Protein AF-A0A9W8BET8-F1 (afdb_monomer)

Secondary structure (DSSP, 8-state):
-HHHHHHHHHHT-----EEE----HHHHHHHHHTTSS-TTS----TTT-S-TT--PEEE-TTTT--HHHHHHHHHHTT--HHHHTPPP--TTGGGGGB-SS--HHHHHHHHHHHHHHHHHHHHTT-TTT-SEEEEEEEEEEEEEEETTEEEEEEEEEEEEEE-SSSSSBEEP---HHHHHHHHHHHHHHSTTEEEEEE----BTTS-SS--

InterPro domains:
  IPR001674 GMP synthase, C-terminal [PF00958] (119-210)
  IPR001674 GMP synthase, C-terminal [cd01997] (5-211)
  IPR014729 Rossmann-like alpha/beta/alpha sandwich fold [G3DSA:3.40.50.620] (2-96)
  IPR025777 GMP synthetase ATP pyrophosphatase domain [PS51553] (1-86)

Foldseek 3Di:
DVVQQVVCVVVVVPDAAADEDQAAQLLVVVVVVCPDPPPDPDQDGPVRPDDPPDRHDYDHPRNHDDLVRQLVVCVVVVNDNCVSLPADADPVGCQLLEPDDDDPLSSVLQVVLFVLLQVLCVVVVNSNVWNDKGKGKDPAWDWADDPNDIDTATEIEIFTWDDDSLQWIFTDPDPPVSVVSSQVCSCVVRPRYNYYHYDGQIPVVDHRTPD

Sequence (211 aa):
SHKIDEISRQSGLGPIEWLLQGTLYPDVIESISFKGPSATIKSHHNVGGLLEDMRLKLIEPLRELFKDEVRALGALLEIPDDLVWRHPFPGPGIAIRVLGEVTPSQVEIARRADHIYIDEIKKAGLYRQISQAYAALLPVRSVGVMGDQRTYEQVIALRAVETKDFMTADWFPMPVETLKRISNRIINEVQGVNRVLYDVSSKPPSTIEFE

Radius of gyration: 20.59 Å; Cα contacts (8 Å, |Δi|>4): 296; chains: 1; bounding box: 53×45×54 Å

Solvent-accessible surface area (backbone atoms only — not comparable to full-atom values): 12418 Å² total; per-residue (Å²): 102,70,69,60,54,52,51,26,60,75,70,71,71,51,84,81,54,70,44,80,43,85,47,32,30,65,60,54,54,54,64,61,61,51,79,46,99,75,73,81,79,78,78,82,45,96,84,68,69,66,62,94,80,57,81,56,44,81,45,51,90,38,39,87,32,50,76,68,54,49,35,52,51,31,54,76,68,67,46,57,64,72,66,58,67,49,55,81,74,61,91,77,44,69,54,49,30,32,33,75,81,81,46,75,69,58,50,50,47,29,50,53,39,26,48,51,47,54,50,50,35,49,74,69,69,43,51,86,72,41,51,37,72,50,37,27,30,47,83,48,68,44,83,33,73,60,88,97,41,82,41,77,25,28,31,36,38,37,41,38,27,34,54,92,75,78,76,44,34,43,42,50,88,70,55,66,72,58,51,52,52,38,46,53,48,39,46,74,72,36,81,67,36,58,45,71,47,74,53,82,60,31,26,71,91,47,64,94,69,81,93

pLDDT: mean 85.91, std 15.96, range [35.38, 98.81]

Nearest PDB structures (foldseek):
  7mo6-assembly1_B-2  TM=8.721E-01  e=1.061E-25  Aspergillus fumigatus Af293
  7mo6-assembly1_A  TM=9.006E-01  e=6.702E-24  Aspergillus fumigatus Af293
  7sbc-assembly1_C  TM=8.725E-01  e=5.582E-24  Acinetobacter baumannii
  1gpm-assembly1_C  TM=8.366E-01  e=6.797E-23  Escherichia coli K-12
  6jp9-assembly2_C  TM=9.649E-01  e=9.752E-19  Methanocaldococcus jannaschii DSM 2661

Organism: NCBI:txid2663907

Structure (mmCIF, N/CA/C/O backbone):
data_AF-A0A9W8BET8-F1
#
_entry.id   AF-A0A9W8BET8-F1
#
loop_
_atom_site.group_PDB
_atom_site.id
_atom_site.type_symbol
_atom_site.label_atom_id
_atom_site.label_alt_id
_atom_site.label_comp_id
_atom_site.label_asym_id
_atom_site.label_entity_id
_atom_site.label_seq_id
_atom_site.pdbx_PDB_ins_code
_atom_site.Cartn_x
_atom_site.Cartn_y
_atom_site.Cartn_z
_atom_site.occupancy
_atom_site.B_iso_or_equiv
_atom_site.auth_seq_id
_atom_site.auth_comp_id
_atom_site.auth_asym_id
_atom_site.auth_atom_id
_atom_site.pdbx_PDB_model_num
ATOM 1 N N . SER A 1 1 ? 31.994 -3.742 -6.449 1.00 55.34 1 SER A N 1
ATOM 2 C CA . SER A 1 1 ? 32.611 -4.618 -7.473 1.00 55.34 1 SER A CA 1
ATOM 3 C C . SER A 1 1 ? 33.061 -5.981 -6.931 1.00 55.34 1 SER A C 1
ATOM 5 O O . SER A 1 1 ? 32.552 -6.990 -7.396 1.00 55.34 1 SER A O 1
ATOM 7 N N . HIS A 1 2 ? 33.923 -6.045 -5.903 1.00 60.31 2 HIS A N 1
ATOM 8 C CA . HIS A 1 2 ? 34.558 -7.298 -5.439 1.00 60.31 2 HIS A CA 1
ATOM 9 C C . HIS A 1 2 ? 33.617 -8.473 -5.117 1.00 60.31 2 HIS A C 1
ATOM 11 O O . HIS A 1 2 ? 33.938 -9.612 -5.434 1.00 60.31 2 HIS A O 1
ATOM 17 N N . LYS A 1 3 ? 32.444 -8.205 -4.532 1.00 66.50 3 LYS A N 1
ATOM 18 C CA . LYS A 1 3 ? 31.498 -9.254 -4.120 1.00 66.50 3 LYS A CA 1
ATOM 19 C C . LYS A 1 3 ? 30.815 -9.956 -5.305 1.00 66.50 3 LYS A C 1
ATOM 21 O O . LYS A 1 3 ? 30.524 -11.140 -5.225 1.00 66.50 3 LYS A O 1
ATOM 26 N N . ILE A 1 4 ? 30.577 -9.231 -6.402 1.00 69.88 4 ILE A N 1
ATOM 27 C CA . ILE A 1 4 ? 29.964 -9.776 -7.628 1.00 69.88 4 ILE A CA 1
ATOM 28 C C . ILE A 1 4 ? 30.973 -10.678 -8.346 1.00 69.88 4 ILE A C 1
ATOM 30 O O . ILE A 1 4 ? 30.636 -11.792 -8.738 1.00 69.88 4 ILE A O 1
ATOM 34 N N . ASP A 1 5 ? 32.226 -10.227 -8.434 1.00 68.44 5 ASP A N 1
ATOM 35 C CA . ASP A 1 5 ? 33.326 -11.001 -9.019 1.00 68.44 5 ASP A CA 1
ATOM 36 C C . ASP A 1 5 ? 33.605 -12.289 -8.230 1.00 68.44 5 ASP A C 1
ATOM 38 O O . ASP A 1 5 ? 33.890 -13.337 -8.811 1.00 68.44 5 ASP A O 1
ATOM 42 N N . GLU A 1 6 ? 33.505 -12.225 -6.901 1.00 70.50 6 GLU A N 1
ATOM 43 C CA . GLU A 1 6 ? 33.676 -13.374 -6.013 1.00 70.50 6 GLU A CA 1
ATOM 44 C C . GLU A 1 6 ? 32.547 -14.402 -6.170 1.00 70.50 6 GLU A C 1
ATOM 46 O O . GLU A 1 6 ? 32.830 -15.586 -6.359 1.00 70.50 6 GLU A O 1
ATOM 51 N N . ILE A 1 7 ? 31.285 -13.950 -6.191 1.00 70.94 7 ILE A N 1
ATOM 52 C CA . ILE A 1 7 ? 30.121 -14.814 -6.444 1.00 70.94 7 ILE A CA 1
ATOM 53 C C . ILE A 1 7 ? 30.249 -15.481 -7.813 1.00 70.94 7 ILE A C 1
ATOM 55 O O . ILE A 1 7 ? 30.131 -16.700 -7.909 1.00 70.94 7 ILE A O 1
ATOM 59 N N . SER A 1 8 ? 30.564 -14.717 -8.862 1.00 70.56 8 SER A N 1
ATOM 60 C CA . SER A 1 8 ? 30.618 -15.268 -10.216 1.00 70.56 8 SER A CA 1
ATOM 61 C C . SER A 1 8 ? 31.686 -16.351 -10.381 1.00 70.56 8 SER A C 1
ATOM 63 O O . SER A 1 8 ? 31.441 -17.381 -11.019 1.00 70.56 8 SER A O 1
ATOM 65 N N . ARG A 1 9 ? 32.850 -16.163 -9.739 1.00 69.19 9 ARG A N 1
ATOM 66 C CA . ARG A 1 9 ? 33.920 -17.171 -9.680 1.00 69.19 9 ARG A CA 1
ATOM 67 C C . ARG A 1 9 ? 33.482 -18.440 -8.953 1.00 69.19 9 ARG A C 1
ATOM 69 O O . ARG A 1 9 ? 33.834 -19.523 -9.408 1.00 69.19 9 ARG A O 1
ATOM 76 N N . GLN A 1 10 ? 32.717 -18.323 -7.866 1.00 74.31 10 GLN A N 1
ATOM 77 C CA . GLN A 1 10 ? 32.203 -19.480 -7.123 1.00 74.31 10 GLN A CA 1
ATOM 78 C C . GLN A 1 10 ? 31.153 -20.271 -7.919 1.00 74.31 10 GLN A C 1
ATOM 80 O O . GLN A 1 10 ? 31.117 -21.494 -7.826 1.00 74.31 10 GLN A O 1
ATOM 85 N N . SER A 1 11 ? 30.335 -19.599 -8.734 1.00 74.75 11 SER A N 1
ATOM 86 C CA . SER A 1 11 ? 29.312 -20.240 -9.576 1.00 74.75 11 SER A CA 1
ATOM 87 C C . SER A 1 11 ? 29.814 -20.760 -10.934 1.00 74.75 11 SER A C 1
ATOM 89 O O . SER A 1 11 ? 29.040 -21.372 -11.662 1.00 74.75 11 SER A O 1
ATOM 91 N N . GLY A 1 12 ? 31.085 -20.540 -11.298 1.00 73.31 12 GLY A N 1
ATOM 92 C CA . GLY A 1 12 ? 31.664 -21.037 -12.558 1.00 73.31 12 GLY A CA 1
ATOM 93 C C . GLY A 1 12 ? 31.154 -20.343 -13.830 1.00 73.31 12 GLY A C 1
ATOM 94 O O . GLY A 1 12 ? 31.399 -20.830 -14.930 1.00 73.31 12 GLY A O 1
ATOM 95 N N . LEU A 1 13 ? 30.467 -19.203 -13.696 1.00 72.69 13 LEU A N 1
ATOM 96 C CA . LEU A 1 13 ? 29.790 -18.491 -14.792 1.00 72.69 13 LEU A CA 1
ATOM 97 C C . LEU A 1 13 ? 30.699 -17.504 -15.554 1.00 72.69 13 LEU A C 1
ATOM 99 O O . LEU A 1 13 ? 30.241 -16.826 -16.468 1.00 72.69 13 LEU A O 1
ATOM 103 N N . GLY A 1 14 ? 31.989 -17.427 -15.208 1.00 75.69 14 GLY A N 1
ATOM 104 C CA . GLY A 1 14 ? 32.926 -16.454 -15.787 1.00 75.69 14 GLY A CA 1
ATOM 105 C C . GLY A 1 14 ? 32.743 -15.037 -15.218 1.00 75.69 14 GLY A C 1
ATOM 106 O O . GLY A 1 14 ? 32.030 -14.863 -14.236 1.00 75.69 14 GLY A O 1
ATOM 107 N N . PRO A 1 15 ? 33.429 -14.008 -15.739 1.00 77.06 15 PRO A N 1
ATOM 108 C CA . PRO A 1 15 ? 33.254 -12.630 -15.275 1.00 77.06 15 PRO A CA 1
ATOM 109 C C . PRO A 1 15 ? 31.882 -12.062 -15.682 1.00 77.06 15 PRO A C 1
ATOM 111 O O . PRO A 1 15 ? 31.448 -12.233 -16.818 1.00 77.06 15 PRO A O 1
ATOM 114 N N . ILE A 1 16 ? 31.209 -11.358 -14.765 1.00 82.69 16 ILE A N 1
ATOM 115 C CA . ILE A 1 16 ? 29.961 -10.637 -15.065 1.00 82.69 16 ILE A CA 1
ATOM 116 C C . ILE A 1 16 ? 30.334 -9.263 -15.618 1.00 82.69 16 ILE A C 1
ATOM 118 O O . ILE A 1 16 ? 30.979 -8.476 -14.932 1.00 82.69 16 ILE A O 1
ATOM 122 N N . GLU A 1 17 ? 29.924 -8.972 -16.851 1.00 86.19 17 GLU A N 1
ATOM 123 C CA . GLU A 1 17 ? 30.246 -7.705 -17.527 1.00 86.19 17 GLU A CA 1
ATOM 124 C C . GLU A 1 17 ? 29.073 -6.725 -17.597 1.00 86.19 17 GLU A C 1
ATOM 126 O O . GLU A 1 17 ? 29.291 -5.529 -17.791 1.00 86.19 17 GLU A O 1
ATOM 131 N N . TRP A 1 18 ? 27.840 -7.215 -17.455 1.00 87.00 18 TRP A N 1
ATOM 132 C CA . TRP A 1 18 ? 26.631 -6.448 -17.741 1.00 87.00 18 TRP A CA 1
ATOM 133 C C . TRP A 1 18 ? 25.685 -6.391 -16.544 1.00 87.00 18 TRP A C 1
ATOM 135 O O . TRP A 1 18 ? 25.491 -7.383 -15.842 1.00 87.00 18 TRP A O 1
ATOM 145 N N . LEU A 1 19 ? 25.063 -5.231 -16.353 1.00 88.00 19 LEU A N 1
ATOM 146 C CA . LEU A 1 19 ? 23.981 -4.994 -15.408 1.00 88.00 19 LEU A CA 1
ATOM 147 C C . LEU A 1 19 ? 22.727 -4.587 -16.189 1.00 88.00 19 LEU A C 1
ATOM 149 O O . LEU A 1 19 ? 22.707 -3.549 -16.848 1.00 88.00 19 LEU A O 1
ATOM 153 N N . LEU A 1 20 ? 21.686 -5.414 -16.110 1.00 89.69 20 LEU A N 1
ATOM 154 C CA . LEU A 1 20 ? 20.383 -5.136 -16.708 1.00 89.69 20 LEU A CA 1
ATOM 155 C C . LEU A 1 20 ? 19.528 -4.314 -15.736 1.00 89.69 20 LEU A C 1
ATOM 157 O O . LEU A 1 20 ? 19.357 -4.717 -14.584 1.00 89.69 20 LEU A O 1
ATOM 161 N N . GLN A 1 21 ? 18.949 -3.209 -16.202 1.00 87.44 21 GLN A N 1
ATOM 162 C CA . GLN A 1 21 ? 17.991 -2.410 -15.435 1.00 87.44 21 GLN A CA 1
ATOM 163 C C . GLN A 1 21 ? 16.692 -2.204 -16.218 1.00 87.44 21 GLN A C 1
ATOM 165 O O . GLN A 1 21 ? 16.689 -2.027 -17.434 1.00 87.44 21 GLN A O 1
ATOM 170 N N . GLY A 1 22 ? 15.570 -2.212 -15.501 1.00 88.81 22 GLY A N 1
ATOM 171 C CA . GLY A 1 22 ? 14.241 -1.943 -16.055 1.00 88.81 22 GLY A CA 1
ATOM 172 C C . GLY A 1 22 ? 13.878 -0.457 -16.086 1.00 88.81 22 GLY A C 1
ATOM 173 O O . GLY A 1 22 ? 12.713 -0.139 -15.867 1.00 88.81 22 GLY A O 1
ATOM 174 N N . THR A 1 23 ? 14.858 0.434 -16.266 1.00 86.38 23 THR A N 1
ATOM 175 C CA . THR A 1 23 ? 14.659 1.891 -16.322 1.00 86.38 23 THR A CA 1
ATOM 176 C C . THR A 1 23 ? 13.660 2.247 -17.418 1.00 86.38 23 THR A C 1
ATOM 178 O O . THR A 1 23 ? 13.795 1.753 -18.538 1.00 86.38 23 THR A O 1
ATOM 181 N N . LEU A 1 24 ? 12.675 3.090 -17.101 1.00 86.50 24 LEU A N 1
ATOM 182 C CA . LEU A 1 24 ? 11.650 3.545 -18.040 1.00 86.50 24 LEU A CA 1
ATOM 183 C C . LEU A 1 24 ? 11.903 4.983 -18.497 1.00 86.50 24 LEU A C 1
ATOM 185 O O . LEU A 1 24 ? 12.658 5.730 -17.872 1.00 86.50 24 LEU A O 1
ATOM 189 N N . TYR A 1 25 ? 11.215 5.407 -19.555 1.00 84.38 25 TYR A N 1
ATOM 190 C CA . TYR A 1 25 ? 11.359 6.761 -20.092 1.00 84.38 25 TYR A CA 1
ATOM 191 C C . TYR A 1 25 ? 11.037 7.883 -19.077 1.00 84.38 25 TYR A C 1
ATOM 193 O O . TYR A 1 25 ? 11.812 8.842 -19.000 1.00 84.38 25 TYR A O 1
ATOM 201 N N . PRO A 1 26 ? 9.993 7.775 -18.219 1.00 78.56 26 PRO A N 1
ATOM 202 C CA . PRO A 1 26 ? 9.763 8.750 -17.149 1.00 78.56 26 PRO A CA 1
ATOM 203 C C . PRO A 1 26 ? 10.936 8.884 -16.164 1.00 78.56 26 PRO A C 1
ATOM 205 O O . PRO A 1 26 ? 11.285 10.005 -15.799 1.00 78.56 26 PRO A O 1
ATOM 208 N N . ASP A 1 27 ? 11.600 7.776 -15.805 1.00 77.31 27 ASP A N 1
ATOM 209 C CA . ASP A 1 27 ? 12.753 7.789 -14.888 1.00 77.31 27 ASP A CA 1
ATOM 210 C C . ASP A 1 27 ? 13.922 8.604 -15.473 1.00 77.31 27 ASP A C 1
ATOM 212 O O . ASP A 1 27 ? 14.634 9.323 -14.764 1.00 77.31 27 ASP A O 1
ATOM 216 N N . VAL A 1 28 ? 14.112 8.524 -16.794 1.00 77.69 28 VAL A N 1
ATOM 217 C CA . VAL A 1 28 ? 15.144 9.281 -17.512 1.00 77.69 28 VAL A CA 1
ATOM 218 C C . VAL A 1 28 ? 14.837 10.777 -17.474 1.00 77.69 28 VAL A C 1
ATOM 220 O O . VAL A 1 28 ? 15.730 11.570 -17.169 1.00 77.69 28 VAL A O 1
ATOM 223 N N . ILE A 1 29 ? 13.590 11.178 -17.733 1.00 72.31 29 ILE A N 1
ATOM 224 C CA . ILE A 1 29 ? 13.187 12.593 -17.711 1.00 72.31 29 ILE A CA 1
ATOM 225 C C . ILE A 1 29 ? 13.345 13.185 -16.306 1.00 72.31 29 ILE A C 1
ATOM 227 O O . ILE A 1 29 ? 13.915 14.273 -16.165 1.00 72.31 29 ILE A O 1
ATOM 231 N N . GLU A 1 30 ? 12.903 12.464 -15.271 1.00 65.75 30 GLU A N 1
ATOM 232 C CA . GLU A 1 30 ? 13.042 12.892 -13.874 1.00 65.75 30 GLU A CA 1
ATOM 233 C C . GLU A 1 30 ? 14.515 13.142 -13.521 1.00 65.75 30 GLU A C 1
ATOM 235 O O . GLU A 1 30 ? 14.851 14.215 -13.009 1.00 65.75 30 GLU A O 1
ATOM 240 N N . SER A 1 31 ? 15.414 12.229 -13.910 1.00 64.12 31 SER A N 1
ATOM 241 C CA . SER A 1 31 ? 16.856 12.353 -13.649 1.00 64.12 31 SER A CA 1
ATOM 242 C C . SER A 1 31 ? 17.530 13.549 -14.344 1.00 64.12 31 SER A C 1
ATOM 244 O O . SER A 1 31 ? 18.479 14.125 -13.807 1.00 64.12 31 SER A O 1
ATOM 246 N N . ILE A 1 32 ? 17.040 13.965 -15.519 1.00 59.28 32 ILE A N 1
ATOM 247 C CA . ILE A 1 32 ? 17.570 15.118 -16.267 1.00 59.28 32 ILE A CA 1
ATOM 248 C C . ILE A 1 32 ? 17.041 16.433 -15.676 1.00 59.28 32 ILE A C 1
ATOM 250 O O . ILE A 1 32 ? 17.800 17.397 -15.536 1.00 59.28 32 ILE A O 1
ATOM 254 N N . SER A 1 33 ? 15.759 16.464 -15.292 1.00 48.66 33 SER A N 1
ATOM 255 C CA . SER A 1 33 ? 15.097 17.633 -14.691 1.00 48.66 33 SER A CA 1
ATOM 256 C C . SER A 1 33 ? 15.672 18.014 -13.318 1.00 48.66 33 SER A C 1
ATOM 258 O O . SER A 1 33 ? 15.693 19.190 -12.952 1.00 48.66 33 SER A O 1
ATOM 260 N N . PHE A 1 34 ? 16.248 17.041 -12.601 1.00 45.00 34 PHE A N 1
ATOM 261 C CA . PHE A 1 34 ? 16.890 17.214 -11.294 1.00 45.00 34 PHE A CA 1
ATOM 262 C C . PHE A 1 34 ? 18.146 18.109 -11.314 1.00 45.00 34 PHE A C 1
ATOM 264 O O . PHE A 1 34 ? 18.634 18.517 -10.264 1.00 45.00 34 PHE A O 1
ATOM 271 N N . LYS A 1 35 ? 18.669 18.475 -12.493 1.00 43.66 35 LYS A N 1
ATOM 272 C CA . LYS A 1 35 ? 19.778 19.442 -12.625 1.00 43.66 35 LYS A CA 1
ATOM 273 C C . LYS A 1 35 ? 19.357 20.916 -12.436 1.00 43.66 35 LYS A C 1
ATOM 275 O O . LYS A 1 35 ? 20.181 21.804 -12.644 1.00 43.66 35 LYS A O 1
ATOM 280 N N . GLY A 1 36 ? 18.106 21.195 -12.052 1.00 41.59 36 GLY A N 1
ATOM 281 C CA . GLY A 1 36 ? 17.627 22.515 -11.609 1.00 41.59 36 GLY A CA 1
ATOM 282 C C . GLY A 1 36 ? 17.760 22.746 -10.086 1.00 41.59 36 GLY A C 1
ATOM 283 O O . GLY A 1 36 ? 18.043 21.808 -9.347 1.00 41.59 36 GLY A O 1
ATOM 284 N N . PRO A 1 37 ? 17.533 23.974 -9.569 1.00 35.38 37 PRO A N 1
ATOM 285 C CA . PRO A 1 37 ? 17.891 24.400 -8.200 1.00 35.38 37 PRO A CA 1
ATOM 286 C C . PRO A 1 37 ? 17.118 23.734 -7.036 1.00 35.38 37 PRO A C 1
ATOM 288 O O . PRO A 1 37 ? 1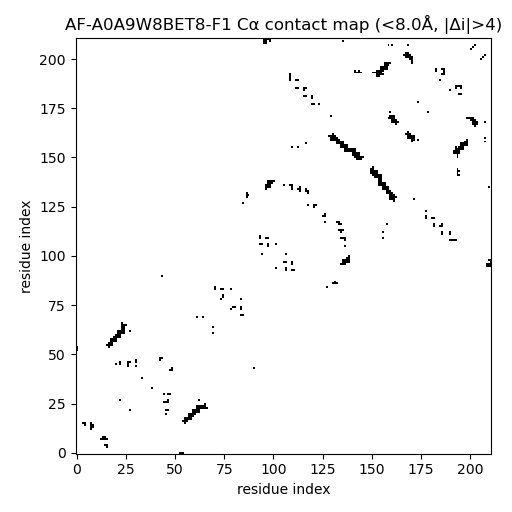7.247 24.169 -5.897 1.00 35.38 37 PRO A O 1
ATOM 291 N N . SER A 1 38 ? 16.342 22.674 -7.280 1.00 40.78 38 SER A N 1
ATOM 292 C CA . SER A 1 38 ? 15.617 21.901 -6.253 1.00 40.78 38 SER A CA 1
ATOM 293 C C . SER A 1 38 ? 16.317 20.570 -5.920 1.00 40.78 38 SER A C 1
ATOM 295 O O . SER A 1 38 ? 15.698 19.568 -5.566 1.00 40.78 38 SER A O 1
ATOM 297 N N . ALA A 1 39 ? 17.644 20.554 -6.048 1.00 38.50 39 ALA A N 1
ATOM 298 C CA . ALA A 1 39 ? 18.493 19.396 -5.811 1.00 38.50 39 ALA A CA 1
ATOM 299 C C . ALA A 1 39 ? 18.649 19.112 -4.308 1.00 38.50 39 ALA A C 1
ATOM 301 O O . ALA A 1 39 ? 19.657 19.471 -3.709 1.00 38.50 39 ALA A O 1
ATOM 302 N N . THR A 1 40 ? 17.648 18.513 -3.659 1.00 39.25 40 THR A N 1
ATOM 303 C CA . THR A 1 40 ? 17.853 17.790 -2.378 1.00 39.25 40 THR A CA 1
ATOM 304 C C . THR A 1 40 ? 16.693 16.897 -1.945 1.00 39.25 40 THR A C 1
ATOM 306 O O . THR A 1 40 ? 16.696 16.410 -0.818 1.00 39.25 40 THR A O 1
ATOM 309 N N . ILE A 1 41 ? 15.705 16.630 -2.801 1.00 41.69 41 ILE A N 1
ATOM 310 C CA . ILE A 1 41 ? 14.574 15.779 -2.419 1.00 41.69 41 ILE A CA 1
ATOM 311 C C . ILE A 1 41 ? 14.528 14.571 -3.364 1.00 41.69 41 ILE A C 1
ATOM 313 O O . ILE A 1 41 ? 14.064 14.678 -4.491 1.00 41.69 41 ILE A O 1
ATOM 317 N N . LYS A 1 42 ? 15.008 13.430 -2.840 1.00 43.28 42 LYS A N 1
ATOM 318 C CA . LYS A 1 42 ? 14.998 12.047 -3.382 1.00 43.28 42 LYS A CA 1
ATOM 319 C C . LYS A 1 42 ? 16.167 11.646 -4.302 1.00 43.28 42 LYS A C 1
ATOM 321 O O . LYS A 1 42 ? 16.084 11.662 -5.520 1.00 43.28 42 LYS A O 1
ATOM 326 N N . SER A 1 43 ? 17.238 11.142 -3.684 1.00 39.38 43 SER A N 1
ATOM 327 C CA . SER A 1 43 ? 18.408 10.503 -4.318 1.00 39.38 43 SER A CA 1
ATOM 328 C C . SER A 1 43 ? 18.219 9.020 -4.701 1.00 39.38 43 SER A C 1
ATOM 330 O O . SER A 1 43 ? 19.191 8.342 -5.017 1.00 39.38 43 SER A O 1
ATOM 332 N N . HIS A 1 44 ? 16.994 8.485 -4.676 1.00 41.00 44 HIS A N 1
ATOM 333 C CA . HIS A 1 44 ? 16.732 7.045 -4.830 1.00 41.00 44 HIS A CA 1
ATOM 334 C C . HIS A 1 44 ? 16.030 6.694 -6.149 1.00 41.00 44 HIS A C 1
ATOM 336 O O . HIS A 1 44 ? 15.025 5.988 -6.147 1.00 41.00 44 HIS A O 1
ATOM 342 N N . HIS A 1 45 ? 16.559 7.161 -7.281 1.00 45.06 45 HIS A N 1
ATOM 343 C CA . HIS A 1 45 ? 16.157 6.627 -8.585 1.00 45.06 45 HIS A CA 1
ATOM 344 C C . HIS A 1 45 ? 17.171 5.599 -9.080 1.00 45.06 45 HIS A C 1
ATOM 346 O O . HIS A 1 45 ? 18.373 5.724 -8.841 1.00 45.06 45 HIS A O 1
ATOM 352 N N . ASN A 1 46 ? 16.669 4.595 -9.802 1.00 46.31 46 ASN A N 1
ATOM 353 C CA . ASN A 1 46 ? 17.415 3.449 -10.333 1.00 46.31 46 ASN A CA 1
ATOM 354 C C . ASN A 1 46 ? 18.663 3.830 -11.159 1.00 46.31 46 ASN A C 1
ATOM 356 O O . ASN A 1 46 ? 19.558 3.006 -11.312 1.00 46.31 46 ASN A O 1
ATOM 360 N N . VAL A 1 47 ? 18.752 5.075 -11.638 1.00 44.66 47 VAL A N 1
ATOM 361 C CA . VAL A 1 47 ? 19.875 5.600 -12.433 1.00 44.66 47 VAL A CA 1
ATOM 362 C C . VAL A 1 47 ? 20.938 6.316 -11.570 1.00 44.66 47 VAL A C 1
ATOM 364 O O . VAL A 1 47 ? 22.090 6.421 -11.975 1.00 44.66 47 VAL A O 1
ATOM 367 N N . GLY A 1 48 ? 20.594 6.785 -10.362 1.00 46.94 48 GLY A N 1
ATOM 368 C CA . GLY A 1 48 ? 21.471 7.606 -9.506 1.00 46.94 48 GLY A CA 1
ATOM 369 C C . GLY A 1 48 ? 22.188 6.866 -8.369 1.00 46.94 48 GLY A C 1
ATOM 370 O O . GLY A 1 48 ? 23.017 7.462 -7.691 1.00 46.94 48 GLY A O 1
ATOM 371 N N . GLY A 1 49 ? 21.872 5.586 -8.141 1.00 53.91 49 GLY A N 1
ATOM 372 C CA . GLY A 1 49 ? 22.420 4.785 -7.033 1.00 53.91 49 GLY A CA 1
ATOM 373 C C . GLY A 1 49 ? 23.619 3.901 -7.391 1.00 53.91 49 GLY A C 1
ATOM 374 O O . GLY A 1 49 ? 24.027 3.068 -6.581 1.00 53.91 49 GLY A O 1
ATOM 375 N N . LEU A 1 50 ? 24.153 4.016 -8.608 1.00 62.47 50 LEU A N 1
ATOM 376 C CA . LEU A 1 50 ? 25.291 3.209 -9.039 1.00 62.47 50 LEU A CA 1
ATOM 377 C C . LEU A 1 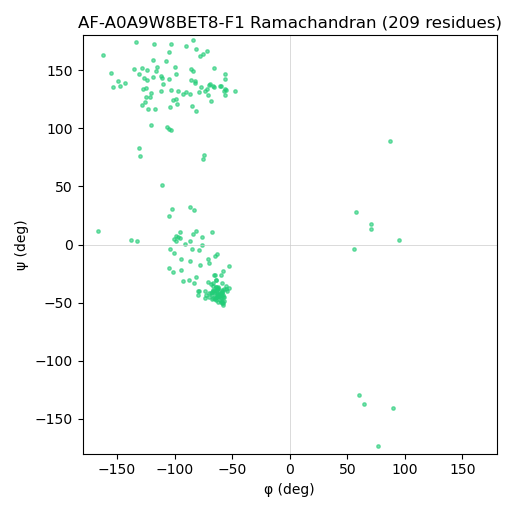50 ? 26.579 3.794 -8.457 1.00 62.47 50 LEU A C 1
ATOM 379 O O . LEU A 1 50 ? 26.814 4.997 -8.536 1.00 62.47 50 LEU A O 1
ATOM 383 N N . LEU A 1 51 ? 27.407 2.936 -7.859 1.00 62.72 51 LEU A N 1
ATOM 384 C CA . LEU A 1 51 ? 28.702 3.349 -7.327 1.00 62.72 51 LEU A CA 1
ATOM 385 C C . LEU A 1 51 ? 29.571 3.908 -8.464 1.00 62.72 51 LEU A C 1
ATOM 387 O O . LEU A 1 51 ? 29.650 3.302 -9.533 1.00 62.72 51 LEU A O 1
ATOM 391 N N . GLU A 1 52 ? 30.261 5.023 -8.217 1.00 65.06 52 GLU A N 1
ATOM 392 C CA . GLU A 1 52 ? 31.158 5.659 -9.197 1.00 65.06 52 GLU A CA 1
ATOM 393 C C . GLU A 1 52 ? 32.277 4.716 -9.686 1.00 65.06 52 GLU A C 1
ATOM 395 O O . GLU A 1 52 ? 32.811 4.892 -10.778 1.00 65.06 52 GLU A O 1
ATOM 400 N N . ASP A 1 53 ? 32.611 3.684 -8.903 1.00 66.94 53 ASP A N 1
ATOM 401 C CA . ASP A 1 53 ? 33.631 2.676 -9.201 1.00 66.94 53 ASP A CA 1
ATOM 402 C C . ASP A 1 53 ? 33.075 1.389 -9.851 1.00 66.94 53 ASP A C 1
ATOM 404 O O . ASP A 1 53 ? 33.785 0.379 -9.966 1.00 66.94 53 ASP A O 1
ATOM 408 N N . MET A 1 54 ? 31.807 1.387 -10.278 1.00 73.38 54 MET A N 1
ATOM 409 C CA . MET A 1 54 ? 31.187 0.219 -10.897 1.00 73.38 54 MET A CA 1
ATOM 410 C C . MET A 1 54 ? 31.796 -0.080 -12.277 1.00 73.38 54 MET A C 1
ATOM 412 O O . MET A 1 54 ? 31.757 0.736 -13.192 1.00 73.38 54 MET A O 1
ATOM 416 N N . ARG A 1 55 ? 32.307 -1.306 -12.452 1.00 76.69 55 ARG A N 1
ATOM 417 C CA . ARG A 1 55 ? 32.933 -1.783 -13.704 1.00 76.69 55 ARG A CA 1
ATOM 418 C C . ARG A 1 55 ? 31.971 -2.473 -14.682 1.00 76.69 55 ARG A C 1
ATOM 420 O O . ARG A 1 55 ? 32.409 -2.945 -15.727 1.00 76.69 55 ARG A O 1
ATOM 427 N N . LEU A 1 56 ? 30.690 -2.572 -14.332 1.00 83.12 56 LEU A N 1
ATOM 428 C CA . LEU A 1 56 ? 29.663 -3.217 -15.151 1.00 83.12 56 LEU A CA 1
ATOM 429 C C . LEU A 1 56 ? 29.143 -2.251 -16.216 1.00 83.12 56 LEU A C 1
ATOM 431 O O . LEU A 1 56 ? 28.913 -1.075 -15.942 1.00 83.12 56 LEU A O 1
ATOM 435 N N . LYS A 1 57 ? 28.907 -2.763 -17.421 1.00 85.56 57 LYS A N 1
ATOM 436 C CA . LYS A 1 57 ? 28.221 -2.041 -18.494 1.00 85.56 57 LYS A CA 1
ATOM 437 C C . LYS A 1 57 ? 26.708 -2.146 -18.297 1.00 85.56 57 LYS A C 1
ATOM 439 O O . LYS A 1 57 ? 26.198 -3.213 -17.967 1.00 85.56 57 LYS A O 1
ATOM 444 N N . LEU A 1 58 ? 25.982 -1.055 -18.515 1.00 86.50 58 LEU A N 1
ATOM 445 C CA . LEU A 1 58 ? 24.526 -1.019 -18.352 1.00 86.50 58 LEU A CA 1
ATOM 446 C C . LEU A 1 58 ? 23.787 -1.476 -19.614 1.00 86.50 58 LEU A C 1
ATOM 448 O O . LEU A 1 58 ? 24.179 -1.125 -20.727 1.00 86.50 58 LEU A O 1
ATOM 452 N N . ILE A 1 59 ? 22.690 -2.212 -19.423 1.00 90.31 59 ILE A N 1
ATOM 453 C CA . ILE A 1 59 ? 21.689 -2.519 -20.452 1.00 90.31 59 ILE A CA 1
ATOM 454 C C . ILE A 1 59 ? 20.316 -2.095 -19.919 1.00 90.31 59 ILE A C 1
ATOM 456 O O . ILE A 1 59 ? 19.883 -2.576 -18.874 1.00 90.31 59 ILE A O 1
ATOM 460 N N . GLU A 1 60 ? 19.620 -1.220 -20.644 1.00 91.75 60 GLU A N 1
ATOM 461 C CA . GLU A 1 60 ? 18.326 -0.651 -20.238 1.00 91.75 60 GLU A CA 1
ATOM 462 C C . GLU A 1 60 ? 17.299 -0.786 -21.379 1.00 91.75 60 GLU A C 1
ATOM 464 O O . GLU A 1 60 ? 17.023 0.181 -22.088 1.00 91.75 60 GLU A O 1
ATOM 469 N N . PRO A 1 61 ? 16.738 -1.984 -21.624 1.00 91.94 61 PRO A N 1
ATOM 470 C CA . PRO A 1 61 ? 15.934 -2.243 -22.822 1.00 91.94 61 PRO A CA 1
ATOM 471 C C . PRO A 1 61 ? 14.572 -1.534 -22.822 1.00 91.94 61 PRO A C 1
ATOM 473 O O . PRO A 1 61 ? 13.938 -1.440 -23.866 1.00 91.94 61 PRO A O 1
ATOM 476 N N . LEU A 1 62 ? 14.110 -1.053 -21.664 1.00 93.06 62 LEU A N 1
ATOM 477 C CA . LEU A 1 62 ? 12.809 -0.393 -21.499 1.00 93.06 62 LEU A CA 1
ATOM 478 C C . LEU A 1 62 ? 12.916 1.140 -21.456 1.00 93.06 62 LEU A C 1
ATOM 480 O O . LEU A 1 62 ? 11.917 1.820 -21.233 1.00 93.06 62 LEU A O 1
ATOM 484 N N . ARG A 1 63 ? 14.121 1.685 -21.671 1.00 89.81 63 ARG A N 1
ATOM 485 C CA . ARG A 1 63 ? 14.458 3.099 -21.447 1.00 89.81 63 ARG A CA 1
ATOM 486 C C . ARG A 1 63 ? 13.623 4.083 -22.264 1.00 89.81 63 ARG A C 1
ATOM 488 O O . ARG A 1 63 ? 13.473 5.229 -21.856 1.00 89.81 63 ARG A O 1
ATOM 495 N N . GLU A 1 64 ? 13.109 3.653 -23.408 1.00 90.56 64 GLU A N 1
ATOM 496 C CA . GLU A 1 64 ? 12.315 4.479 -24.326 1.00 90.56 64 GLU A CA 1
ATOM 497 C C . GLU A 1 64 ? 10.803 4.266 -24.172 1.00 90.56 64 GLU A C 1
ATOM 499 O O . GLU A 1 64 ? 10.031 4.871 -24.904 1.00 90.56 64 GLU A O 1
ATOM 504 N N . LEU A 1 65 ? 10.377 3.427 -23.220 1.00 89.88 65 LEU A N 1
ATOM 505 C CA . LEU A 1 65 ? 8.978 3.046 -23.050 1.00 89.88 65 LEU A CA 1
ATOM 506 C C . LEU A 1 65 ? 8.324 3.743 -21.851 1.00 89.88 65 LEU A C 1
ATOM 508 O O . LEU A 1 65 ? 8.918 3.887 -20.773 1.00 89.88 65 LEU A O 1
ATOM 512 N N . PHE A 1 66 ? 7.055 4.104 -22.020 1.00 88.12 66 PHE A N 1
ATOM 513 C CA . PHE A 1 66 ? 6.142 4.493 -20.951 1.00 88.12 66 PHE A CA 1
ATOM 514 C C . PHE A 1 66 ? 5.528 3.272 -20.247 1.00 88.12 66 PHE A C 1
ATOM 516 O O . PHE A 1 66 ? 5.650 2.119 -20.668 1.00 88.12 66 PHE A O 1
ATOM 523 N N . LYS A 1 67 ? 4.874 3.507 -19.102 1.00 86.19 67 LYS A N 1
ATOM 524 C CA . LYS A 1 67 ? 4.374 2.432 -18.226 1.00 86.19 67 LYS A CA 1
ATOM 525 C C . LYS A 1 67 ? 3.295 1.570 -18.888 1.00 86.19 67 LYS A C 1
ATOM 527 O O . LYS A 1 67 ? 3.231 0.370 -18.634 1.00 86.19 67 LYS A O 1
ATOM 532 N N . ASP A 1 68 ? 2.433 2.177 -19.688 1.00 88.38 68 ASP A N 1
ATOM 533 C CA . ASP A 1 68 ? 1.408 1.514 -20.493 1.00 88.38 68 ASP A CA 1
ATOM 534 C C . ASP A 1 68 ? 2.019 0.661 -21.613 1.00 88.38 68 ASP A C 1
ATOM 536 O O . ASP A 1 68 ? 1.611 -0.488 -21.784 1.00 88.38 68 ASP A O 1
ATOM 540 N N . GLU A 1 69 ? 3.060 1.152 -22.286 1.00 92.19 69 GLU A N 1
ATOM 541 C CA . GLU A 1 69 ? 3.800 0.396 -23.306 1.00 92.19 69 GLU A CA 1
ATOM 542 C C . GLU A 1 69 ? 4.521 -0.820 -22.709 1.00 92.19 69 GLU A C 1
ATOM 544 O O . GLU A 1 69 ? 4.455 -1.919 -23.257 1.00 92.19 69 GLU A O 1
ATOM 549 N N . VAL A 1 70 ? 5.133 -0.670 -21.529 1.00 92.50 70 VAL A N 1
ATOM 550 C CA . VAL A 1 70 ? 5.751 -1.788 -20.792 1.00 92.50 70 VAL A CA 1
ATOM 551 C C . VAL A 1 70 ? 4.710 -2.835 -20.396 1.00 92.50 70 VAL A C 1
ATOM 553 O O . VAL A 1 70 ? 4.993 -4.031 -20.438 1.00 92.50 70 VAL A O 1
ATOM 556 N N . ARG A 1 71 ? 3.492 -2.414 -20.028 1.00 91.62 71 ARG A N 1
ATOM 557 C CA . ARG A 1 71 ? 2.396 -3.349 -19.730 1.00 91.62 71 ARG A CA 1
ATOM 558 C C . ARG A 1 71 ? 1.941 -4.101 -20.976 1.00 91.62 71 ARG A C 1
ATOM 560 O O . ARG A 1 71 ? 1.754 -5.313 -20.906 1.00 91.62 71 ARG A O 1
ATOM 567 N N . ALA A 1 72 ? 1.798 -3.405 -22.103 1.00 93.06 72 ALA A N 1
ATOM 568 C CA . ALA A 1 72 ? 1.466 -4.029 -23.381 1.00 93.06 72 ALA A CA 1
ATOM 569 C C . ALA A 1 72 ? 2.543 -5.041 -23.804 1.00 93.06 72 ALA A C 1
ATOM 571 O O . ALA A 1 72 ? 2.215 -6.165 -24.182 1.00 93.06 72 ALA A O 1
ATOM 572 N N . LEU A 1 73 ? 3.823 -4.686 -23.649 1.00 94.44 73 LEU A N 1
ATOM 573 C CA . LEU A 1 73 ? 4.945 -5.592 -23.889 1.00 94.44 73 LEU A CA 1
ATOM 574 C C . LEU A 1 73 ? 4.902 -6.811 -22.958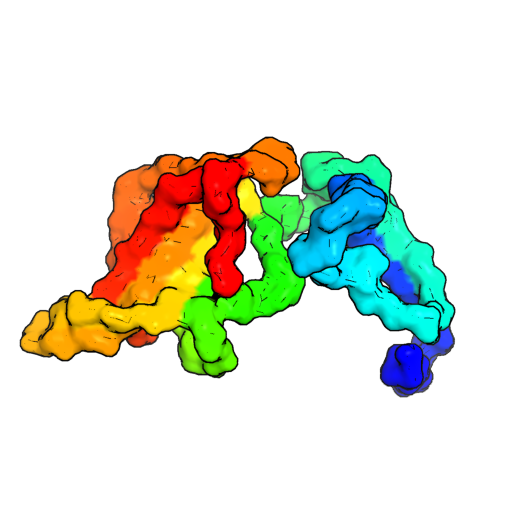 1.00 94.44 73 LEU A C 1
ATOM 576 O O . LEU A 1 73 ? 5.077 -7.934 -23.419 1.00 94.44 73 LEU A O 1
ATOM 580 N N . GLY A 1 74 ? 4.623 -6.617 -21.667 1.00 94.44 74 GLY A N 1
ATOM 581 C CA . GLY A 1 74 ? 4.489 -7.718 -20.712 1.00 94.44 74 GLY A CA 1
ATOM 582 C C . GLY A 1 74 ? 3.386 -8.707 -21.096 1.00 94.44 74 GLY A C 1
ATOM 583 O O . GLY A 1 74 ? 3.595 -9.914 -21.006 1.00 94.44 74 GLY A O 1
ATOM 584 N N . ALA A 1 75 ? 2.251 -8.209 -21.593 1.00 93.06 75 ALA A N 1
ATOM 585 C CA . ALA A 1 75 ? 1.170 -9.053 -22.096 1.00 93.06 75 ALA A CA 1
ATOM 586 C C . ALA A 1 75 ? 1.570 -9.831 -23.365 1.00 93.06 75 ALA A C 1
ATOM 588 O O . ALA A 1 75 ? 1.250 -11.011 -23.477 1.00 93.06 75 ALA A O 1
ATOM 589 N N . LEU A 1 76 ? 2.302 -9.202 -24.294 1.00 95.12 76 LEU A N 1
ATOM 590 C CA . LEU A 1 76 ? 2.835 -9.871 -25.492 1.00 95.12 76 LEU A CA 1
ATOM 591 C C . LEU A 1 76 ? 3.857 -10.966 -25.157 1.00 95.12 76 LEU A C 1
ATOM 593 O O . LEU A 1 76 ? 3.960 -11.947 -25.884 1.00 95.12 76 LEU A O 1
ATOM 597 N N . LEU A 1 77 ? 4.598 -10.796 -24.062 1.00 95.94 77 LEU A N 1
ATOM 598 C CA . LEU A 1 77 ? 5.552 -11.777 -23.539 1.00 95.94 77 LEU A CA 1
ATOM 599 C C . LEU A 1 77 ? 4.896 -12.845 -22.648 1.00 95.94 77 LEU A C 1
ATOM 601 O O . LEU A 1 77 ? 5.610 -13.601 -21.994 1.00 95.94 77 LEU A O 1
ATOM 605 N N . GLU A 1 78 ? 3.561 -12.892 -22.594 1.00 96.00 78 GLU A N 1
ATOM 606 C CA . GLU A 1 78 ? 2.787 -13.852 -21.795 1.00 96.00 78 GLU A CA 1
ATOM 607 C C . GLU A 1 78 ? 3.117 -13.811 -20.290 1.00 96.00 78 GLU A C 1
ATOM 609 O O . GLU A 1 78 ? 2.960 -14.797 -19.565 1.00 96.00 78 GLU A O 1
ATOM 614 N N . ILE A 1 79 ? 3.557 -12.652 -19.782 1.00 95.06 79 ILE A N 1
ATOM 615 C CA . ILE A 1 79 ? 3.740 -12.452 -18.343 1.00 95.06 79 ILE A CA 1
ATOM 616 C C . ILE A 1 79 ? 2.358 -12.503 -17.673 1.00 95.06 79 ILE A C 1
ATOM 618 O O . ILE A 1 79 ? 1.427 -11.856 -18.165 1.00 95.06 79 ILE A O 1
ATOM 622 N N . PRO A 1 80 ? 2.209 -13.216 -16.538 1.00 95.12 80 PRO A N 1
ATOM 623 C CA . PRO A 1 80 ? 0.960 -13.263 -15.793 1.00 95.12 80 PRO A CA 1
ATOM 624 C C . PRO A 1 80 ? 0.352 -11.876 -15.568 1.00 95.12 80 PRO A C 1
ATOM 626 O O . PRO A 1 80 ? 1.027 -10.930 -15.156 1.00 95.12 80 PRO A O 1
ATOM 629 N N . ASP A 1 81 ? -0.943 -11.763 -15.843 1.00 90.50 81 ASP A N 1
ATOM 630 C CA . ASP A 1 81 ? -1.668 -10.495 -15.821 1.00 90.50 81 ASP A CA 1
ATOM 631 C C . ASP A 1 81 ? -1.576 -9.782 -14.458 1.00 90.50 81 ASP A C 1
ATOM 633 O O . ASP A 1 81 ? -1.380 -8.568 -14.380 1.00 90.50 81 ASP A O 1
ATOM 637 N N . ASP A 1 8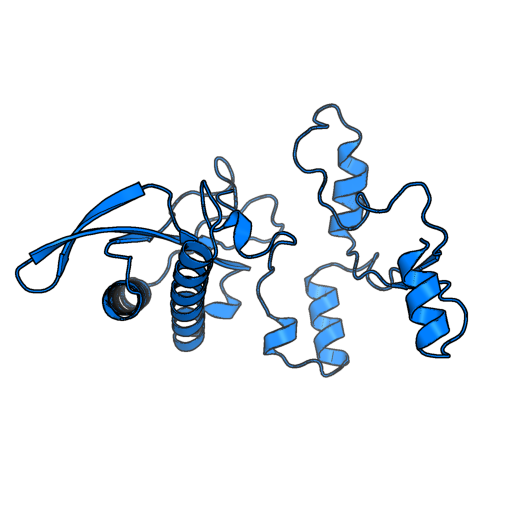2 ? -1.620 -10.544 -13.369 1.00 90.12 82 ASP A N 1
ATOM 638 C CA . ASP A 1 82 ? -1.487 -10.030 -12.009 1.00 90.12 82 ASP A CA 1
ATOM 639 C C . ASP A 1 82 ? -0.097 -9.442 -11.715 1.00 90.12 82 ASP A C 1
ATOM 641 O O . ASP A 1 82 ? 0.013 -8.541 -10.878 1.00 90.12 82 ASP A O 1
ATOM 645 N N . LEU A 1 83 ? 0.948 -9.896 -12.416 1.00 90.81 83 LEU A N 1
ATOM 646 C CA . LEU A 1 83 ? 2.290 -9.314 -12.362 1.00 90.81 83 LEU A CA 1
ATOM 647 C C . LEU A 1 83 ? 2.394 -8.051 -13.219 1.00 90.81 83 LEU A C 1
ATOM 649 O O . LEU A 1 83 ? 2.947 -7.054 -12.753 1.00 90.81 83 LEU A O 1
ATOM 653 N N . VAL A 1 84 ? 1.832 -8.063 -14.432 1.00 91.81 84 VAL A N 1
ATOM 654 C CA . VAL A 1 84 ? 1.831 -6.904 -15.345 1.00 91.81 84 VAL A CA 1
ATOM 655 C C . VAL A 1 84 ? 1.105 -5.707 -14.721 1.00 91.81 84 VAL A C 1
ATOM 657 O O . VAL A 1 84 ? 1.565 -4.563 -14.804 1.00 91.81 84 VAL A O 1
ATOM 660 N N . TRP A 1 85 ? -0.023 -5.967 -14.058 1.00 90.44 85 TRP A N 1
ATOM 661 C CA . TRP A 1 85 ? -0.882 -4.940 -13.464 1.00 90.44 85 TRP A CA 1
ATOM 662 C C . TRP A 1 85 ? -0.616 -4.678 -11.984 1.00 90.44 85 TRP A C 1
ATOM 664 O O . TRP A 1 85 ? -1.329 -3.881 -11.370 1.00 90.44 85 TRP A O 1
ATOM 674 N N . ARG A 1 86 ? 0.410 -5.302 -11.401 1.00 93.06 86 ARG A N 1
ATOM 675 C CA . ARG A 1 86 ? 0.784 -5.070 -10.007 1.00 93.06 86 ARG A CA 1
ATOM 676 C C . ARG A 1 86 ? 1.064 -3.583 -9.768 1.00 93.06 86 ARG A C 1
ATOM 678 O O . ARG A 1 86 ? 1.779 -2.932 -10.534 1.00 93.06 86 ARG A O 1
ATOM 685 N N . HIS A 1 87 ? 0.507 -3.053 -8.679 1.00 93.69 87 HIS A N 1
ATOM 686 C CA . HIS A 1 87 ? 0.790 -1.691 -8.223 1.00 93.69 87 HIS A CA 1
ATOM 687 C C . HIS A 1 87 ? 2.294 -1.489 -8.011 1.00 93.69 87 HIS A C 1
ATOM 689 O O . HIS A 1 87 ? 2.986 -2.428 -7.593 1.00 93.69 87 HIS A O 1
ATOM 695 N N . PRO A 1 88 ? 2.813 -0.275 -8.271 1.00 88.12 88 PRO A N 1
ATOM 696 C CA . PRO A 1 88 ? 4.197 0.038 -7.962 1.00 88.12 88 PRO A CA 1
ATOM 697 C C . PRO A 1 88 ? 4.471 -0.206 -6.474 1.00 88.12 88 PRO A C 1
ATOM 699 O O . PRO A 1 88 ? 3.626 0.032 -5.608 1.00 88.12 88 PRO A O 1
ATOM 702 N N . PHE A 1 89 ? 5.664 -0.718 -6.191 1.00 87.31 89 PHE A N 1
ATOM 703 C CA . PHE A 1 89 ? 6.139 -0.954 -4.837 1.00 87.31 89 PHE A CA 1
ATOM 704 C C . PHE A 1 89 ? 7.477 -0.228 -4.669 1.00 87.31 89 PHE A C 1
ATOM 706 O O . PHE A 1 89 ? 8.358 -0.416 -5.512 1.00 87.31 89 PHE A O 1
ATOM 713 N N . PRO A 1 90 ? 7.628 0.619 -3.640 1.00 84.00 90 PRO A N 1
ATOM 714 C CA . PRO A 1 90 ? 8.811 1.457 -3.471 1.00 84.00 90 PRO A CA 1
ATOM 715 C C . PRO A 1 90 ? 10.065 0.612 -3.208 1.00 84.00 90 PRO A C 1
ATOM 717 O O . PRO A 1 90 ? 9.979 -0.466 -2.622 1.00 84.00 90 PRO A O 1
ATOM 720 N N . GLY A 1 91 ? 11.242 1.116 -3.597 1.00 81.88 91 GLY A N 1
ATOM 721 C CA . GLY A 1 91 ? 12.531 0.430 -3.407 1.00 81.88 91 GLY A CA 1
ATOM 722 C C . GLY A 1 91 ? 12.840 0.067 -1.943 1.00 81.88 91 GLY A C 1
ATOM 723 O O . GLY A 1 91 ? 13.122 -1.099 -1.669 1.00 81.88 91 GLY A O 1
ATOM 724 N N . PRO A 1 92 ? 12.702 1.004 -0.980 1.00 82.50 92 PRO A N 1
ATOM 725 C CA . PRO A 1 92 ? 12.782 0.708 0.460 1.00 82.50 92 PRO A CA 1
ATOM 726 C C . PRO A 1 92 ? 11.690 -0.246 0.980 1.00 82.50 92 PRO A C 1
ATOM 728 O O . PRO A 1 92 ? 11.717 -0.688 2.130 1.00 82.50 92 PRO A O 1
ATOM 731 N N . GLY A 1 93 ? 10.704 -0.560 0.142 1.00 87.38 93 GLY A N 1
ATOM 732 C CA . GLY A 1 93 ? 9.625 -1.483 0.422 1.00 87.38 93 GLY A CA 1
ATOM 733 C C . GLY A 1 93 ? 8.715 -1.028 1.551 1.00 87.38 93 GLY A C 1
ATOM 734 O O . GLY A 1 93 ? 8.324 0.132 1.633 1.00 87.38 93 GLY A O 1
ATOM 735 N N . ILE A 1 94 ? 8.352 -1.961 2.428 1.00 90.31 94 ILE A N 1
ATOM 736 C CA . ILE A 1 94 ? 7.399 -1.681 3.505 1.00 90.31 94 ILE A CA 1
ATOM 737 C C . ILE A 1 94 ? 7.975 -0.776 4.604 1.00 90.31 94 ILE A C 1
ATOM 739 O O . ILE A 1 94 ? 7.214 -0.256 5.412 1.00 90.31 94 ILE A O 1
ATOM 743 N N . ALA A 1 95 ? 9.294 -0.553 4.628 1.00 89.69 95 ALA A N 1
ATOM 744 C CA . ALA A 1 95 ? 9.932 0.287 5.638 1.00 89.69 95 ALA A CA 1
ATOM 745 C C . ALA A 1 95 ? 9.372 1.718 5.626 1.00 89.69 95 ALA A C 1
ATOM 747 O O . ALA A 1 95 ? 9.037 2.233 6.681 1.00 89.69 95 ALA A O 1
ATOM 748 N N . ILE A 1 96 ? 9.146 2.306 4.444 1.00 90.81 96 ILE A N 1
ATOM 749 C CA . ILE A 1 96 ? 8.566 3.660 4.319 1.00 90.81 96 ILE A CA 1
ATOM 750 C C . ILE A 1 96 ? 7.050 3.713 4.571 1.00 90.81 96 ILE A C 1
ATOM 752 O O . ILE A 1 96 ? 6.423 4.761 4.462 1.00 90.81 96 ILE A O 1
ATOM 756 N N . ARG A 1 97 ? 6.438 2.561 4.865 1.00 95.12 97 ARG A N 1
ATOM 757 C CA . ARG A 1 97 ? 5.035 2.442 5.282 1.00 95.12 97 ARG A CA 1
ATOM 758 C C . ARG A 1 97 ? 4.919 2.198 6.786 1.00 95.12 97 ARG A C 1
ATOM 760 O O . ARG A 1 97 ? 3.809 2.126 7.302 1.00 95.12 97 ARG A O 1
ATOM 767 N N . VAL A 1 98 ? 6.038 2.056 7.495 1.00 96.94 98 VAL A N 1
ATOM 768 C CA . VAL A 1 98 ? 6.099 2.021 8.956 1.00 96.94 98 VAL A CA 1
ATOM 769 C C . VAL A 1 98 ? 6.681 3.351 9.402 1.00 96.94 98 VAL A C 1
ATOM 771 O O . VAL A 1 98 ? 7.885 3.562 9.324 1.00 96.94 98 VAL A O 1
ATOM 774 N N . LEU A 1 99 ? 5.818 4.257 9.849 1.00 95.19 99 LEU A N 1
ATOM 775 C CA . LEU A 1 99 ? 6.257 5.589 10.238 1.00 95.19 99 LEU A CA 1
ATOM 776 C C . LEU A 1 99 ? 6.928 5.531 11.611 1.00 95.19 99 LEU A C 1
ATOM 778 O O . LEU A 1 99 ? 6.395 4.937 12.554 1.00 95.19 99 LEU A O 1
ATOM 782 N N . GLY A 1 100 ? 8.067 6.209 11.729 1.00 91.69 100 GLY A N 1
ATOM 783 C CA . GLY A 1 100 ? 8.893 6.217 12.933 1.00 91.69 100 GLY A CA 1
ATOM 784 C C . GLY A 1 100 ? 9.933 5.097 12.940 1.00 91.69 100 GLY A C 1
ATOM 785 O O . GLY A 1 100 ? 10.578 4.823 11.932 1.00 91.69 100 GLY A O 1
ATOM 786 N N . GLU A 1 101 ? 10.150 4.483 14.103 1.00 92.50 101 GLU A N 1
ATOM 787 C CA . GLU A 1 101 ? 11.089 3.366 14.226 1.00 92.50 101 GLU A CA 1
ATOM 788 C C . GLU A 1 101 ? 10.578 2.145 13.448 1.00 92.50 101 GLU A C 1
ATOM 790 O O . GLU A 1 101 ? 9.396 1.807 13.530 1.00 92.50 101 GLU A O 1
ATOM 795 N N . VAL A 1 102 ? 11.470 1.478 12.707 1.00 95.19 102 VAL A N 1
ATOM 796 C CA . VAL A 1 102 ? 11.151 0.286 11.912 1.00 95.19 102 VAL A CA 1
ATOM 797 C C . VAL A 1 102 ? 11.694 -0.954 12.615 1.00 95.19 102 VAL A C 1
ATOM 799 O O . VAL A 1 102 ? 12.872 -1.292 12.499 1.00 95.19 102 VAL A O 1
ATOM 802 N N . THR A 1 103 ? 10.818 -1.661 13.329 1.00 96.38 103 THR A N 1
ATOM 803 C CA . THR A 1 103 ? 11.141 -2.938 13.987 1.00 96.38 103 THR A CA 1
ATOM 804 C C . THR A 1 103 ? 10.491 -4.132 13.272 1.00 96.38 103 THR A C 1
ATOM 806 O O . THR A 1 103 ? 9.473 -3.967 12.593 1.00 96.38 103 THR A O 1
ATOM 809 N N . PRO A 1 104 ? 11.011 -5.367 13.435 1.00 96.25 104 PRO A N 1
ATOM 810 C CA . PRO A 1 104 ? 10.404 -6.559 12.836 1.00 96.25 104 PRO A CA 1
ATOM 811 C C . PRO A 1 104 ? 8.925 -6.768 13.199 1.00 96.25 104 PRO A C 1
ATOM 813 O O . PRO A 1 104 ? 8.145 -7.201 12.354 1.00 96.25 104 PRO A O 1
ATOM 816 N N . SER A 1 105 ? 8.516 -6.430 14.426 1.00 95.44 105 SER A N 1
ATOM 817 C CA . SER A 1 105 ? 7.122 -6.563 14.872 1.00 95.44 105 SER A CA 1
ATOM 818 C C . SER A 1 105 ? 6.196 -5.548 14.199 1.00 95.44 105 SER A C 1
ATOM 820 O O . SER A 1 105 ? 5.110 -5.913 13.755 1.00 95.44 105 SER A O 1
ATOM 822 N N . GLN A 1 106 ? 6.627 -4.293 14.058 1.00 96.19 106 GLN A N 1
ATOM 823 C CA . GLN A 1 106 ? 5.872 -3.268 13.330 1.00 96.19 106 GLN A CA 1
ATOM 824 C C . GLN A 1 106 ? 5.763 -3.590 11.841 1.00 96.19 106 GLN A C 1
ATOM 826 O O . GLN A 1 106 ? 4.698 -3.425 11.247 1.00 96.19 106 GLN A O 1
ATOM 831 N N . VAL A 1 107 ? 6.847 -4.095 11.246 1.00 96.38 107 VAL A N 1
ATOM 832 C CA . VAL A 1 107 ? 6.838 -4.568 9.859 1.00 96.38 107 VAL A CA 1
ATOM 833 C C . VAL A 1 107 ? 5.817 -5.689 9.686 1.00 96.38 107 VAL A C 1
ATOM 835 O O . VAL A 1 107 ? 5.062 -5.662 8.719 1.00 96.38 107 VAL A O 1
ATOM 838 N N . GLU A 1 108 ? 5.734 -6.640 10.617 1.00 96.88 108 GLU A N 1
ATOM 839 C CA . GLU A 1 108 ? 4.738 -7.713 10.548 1.00 96.88 108 GLU A CA 1
ATOM 840 C C . GLU A 1 108 ? 3.298 -7.179 10.625 1.00 96.88 108 GLU A C 1
ATOM 842 O O . GLU A 1 108 ? 2.450 -7.578 9.825 1.00 96.88 108 GLU A O 1
ATOM 847 N N . ILE A 1 109 ? 3.026 -6.214 11.510 1.00 97.50 109 ILE A N 1
ATOM 848 C CA . ILE A 1 109 ? 1.715 -5.549 11.589 1.00 97.50 109 ILE A CA 1
ATOM 849 C C . ILE A 1 109 ? 1.363 -4.884 10.252 1.00 97.50 109 ILE A C 1
ATOM 851 O O . ILE A 1 109 ? 0.284 -5.129 9.703 1.00 97.50 109 ILE A O 1
ATOM 855 N N . ALA A 1 110 ? 2.280 -4.085 9.698 1.00 97.25 110 ALA A N 1
ATOM 856 C CA . ALA A 1 110 ? 2.074 -3.407 8.422 1.00 97.25 110 ALA A CA 1
ATOM 857 C C . ALA A 1 110 ? 1.860 -4.410 7.275 1.00 97.25 110 ALA A C 1
ATOM 859 O O . ALA A 1 110 ? 0.944 -4.231 6.476 1.00 97.25 110 ALA A O 1
ATOM 860 N N . ARG A 1 111 ? 2.636 -5.505 7.222 1.00 97.56 111 ARG A N 1
ATOM 861 C CA . ARG A 1 111 ? 2.495 -6.565 6.206 1.00 97.56 111 ARG A CA 1
ATOM 862 C C . ARG A 1 111 ? 1.116 -7.211 6.248 1.00 97.56 111 ARG A C 1
ATOM 864 O O . ARG A 1 111 ? 0.506 -7.403 5.198 1.00 97.56 111 ARG A O 1
ATOM 871 N N . ARG A 1 112 ? 0.624 -7.557 7.442 1.00 98.31 112 ARG A N 1
ATOM 872 C CA . ARG A 1 112 ? -0.687 -8.204 7.604 1.00 98.31 112 ARG A CA 1
ATOM 873 C C . ARG A 1 112 ? -1.828 -7.253 7.248 1.00 98.31 112 ARG A C 1
ATOM 875 O O . ARG A 1 112 ? -2.749 -7.662 6.543 1.00 98.31 112 ARG A O 1
ATOM 882 N N . ALA A 1 113 ? -1.743 -5.990 7.667 1.00 98.50 113 ALA A N 1
ATOM 883 C CA . ALA A 1 113 ? -2.726 -4.970 7.306 1.00 98.50 113 ALA A CA 1
ATOM 884 C C . ALA A 1 113 ? -2.752 -4.700 5.789 1.00 98.50 113 ALA A C 1
ATOM 886 O O . ALA A 1 113 ? -3.828 -4.678 5.191 1.00 98.50 113 ALA A O 1
ATOM 887 N N . ASP A 1 114 ? -1.582 -4.559 5.156 1.00 98.25 114 ASP A N 1
ATOM 888 C CA . ASP A 1 114 ? -1.447 -4.342 3.709 1.00 98.25 114 ASP A CA 1
ATOM 889 C C . ASP A 1 114 ? -1.986 -5.538 2.916 1.00 98.25 114 ASP A C 1
ATOM 891 O O . ASP A 1 114 ? -2.746 -5.362 1.967 1.00 98.25 114 ASP A O 1
ATOM 895 N N . HIS A 1 115 ? -1.693 -6.763 3.363 1.00 98.31 115 HIS A N 1
ATOM 896 C CA . HIS A 1 115 ? -2.226 -7.975 2.748 1.00 98.31 115 HIS A CA 1
ATOM 897 C C . HIS A 1 115 ? -3.760 -7.997 2.742 1.00 98.31 115 HIS A C 1
ATOM 899 O O . HIS A 1 115 ? -4.354 -8.201 1.684 1.00 98.31 115 HIS A O 1
ATOM 905 N N . ILE A 1 116 ? -4.401 -7.746 3.892 1.00 98.81 116 ILE A N 1
ATOM 906 C CA . ILE A 1 116 ? -5.869 -7.685 3.997 1.00 98.81 116 ILE A CA 1
ATOM 907 C C . ILE A 1 116 ? -6.426 -6.590 3.087 1.00 98.81 116 ILE A C 1
ATOM 909 O O . ILE A 1 116 ? -7.412 -6.810 2.382 1.00 98.81 116 ILE A O 1
ATOM 913 N N . TYR A 1 117 ? -5.795 -5.417 3.085 1.00 98.62 117 TYR A N 1
ATOM 914 C CA . TYR A 1 117 ? -6.258 -4.284 2.299 1.00 98.62 117 TYR A CA 1
ATOM 915 C C . TYR A 1 117 ? -6.235 -4.576 0.794 1.00 98.62 117 TYR A C 1
ATOM 917 O O . TYR A 1 117 ? -7.244 -4.396 0.109 1.00 98.62 117 TYR A O 1
ATOM 925 N N . ILE A 1 118 ? -5.111 -5.087 0.286 1.00 98.25 118 ILE A N 1
ATOM 926 C CA . ILE A 1 118 ? -4.955 -5.435 -1.128 1.00 98.25 118 ILE A CA 1
ATOM 927 C C . ILE A 1 118 ? -5.866 -6.602 -1.526 1.00 98.25 118 ILE A C 1
ATOM 929 O O . ILE A 1 118 ? -6.445 -6.576 -2.613 1.00 98.25 118 ILE A O 1
ATOM 933 N N . ASP A 1 119 ? -6.027 -7.607 -0.664 1.00 98.44 119 ASP A N 1
ATOM 934 C CA . ASP A 1 119 ? -6.929 -8.741 -0.890 1.00 98.44 119 ASP A CA 1
ATOM 935 C C . ASP A 1 119 ? -8.392 -8.287 -1.038 1.00 98.44 119 ASP A C 1
ATOM 937 O O . ASP A 1 119 ? -9.057 -8.634 -2.015 1.00 98.44 119 ASP A O 1
ATOM 941 N N . GLU A 1 120 ? -8.887 -7.429 -0.141 1.00 98.69 120 GLU A N 1
ATOM 942 C CA . GLU A 1 120 ? -10.254 -6.896 -0.228 1.00 98.69 120 GLU A CA 1
ATOM 943 C C . GLU A 1 120 ? -10.464 -5.975 -1.441 1.00 98.69 120 GLU A C 1
ATOM 945 O O . GLU A 1 120 ? -11.525 -6.022 -2.068 1.00 98.69 120 GLU A O 1
ATOM 950 N N . ILE A 1 121 ? -9.456 -5.186 -1.831 1.00 98.44 121 ILE A N 1
ATOM 951 C CA . ILE A 1 121 ? -9.490 -4.395 -3.073 1.00 98.44 121 ILE A CA 1
ATOM 952 C C . ILE A 1 121 ? -9.618 -5.307 -4.300 1.00 98.44 121 ILE A C 1
ATOM 954 O O . ILE A 1 121 ? -10.405 -5.020 -5.209 1.00 98.44 121 ILE A O 1
ATOM 958 N N . LYS A 1 122 ? -8.853 -6.406 -4.342 1.00 97.50 122 LYS A N 1
ATOM 959 C CA . LYS A 1 122 ? -8.906 -7.389 -5.434 1.00 97.50 122 LYS A CA 1
ATOM 960 C C . LYS A 1 122 ? -10.260 -8.092 -5.481 1.00 97.50 122 LYS A C 1
ATOM 962 O O . LYS A 1 122 ? -10.867 -8.137 -6.548 1.00 97.50 122 LYS A O 1
ATOM 967 N N . LYS A 1 123 ? -10.771 -8.559 -4.338 1.00 97.88 123 LYS A N 1
ATOM 968 C CA . LYS A 1 123 ? -12.106 -9.174 -4.218 1.00 97.88 123 LYS A CA 1
ATOM 969 C C . LYS A 1 123 ? -13.233 -8.234 -4.645 1.00 97.88 123 LYS A C 1
ATOM 971 O O . LYS A 1 123 ? -14.224 -8.690 -5.201 1.00 97.88 123 LYS A O 1
ATOM 976 N N . ALA A 1 124 ? -13.075 -6.931 -4.418 1.00 97.81 124 ALA A N 1
ATOM 977 C CA . ALA A 1 124 ? -14.027 -5.916 -4.858 1.00 97.81 124 ALA A CA 1
ATOM 978 C C . ALA A 1 124 ? -13.911 -5.555 -6.355 1.00 97.81 124 ALA A C 1
ATOM 980 O O . ALA A 1 124 ? -14.701 -4.747 -6.837 1.00 97.81 124 ALA A O 1
ATOM 981 N N . GLY A 1 125 ? -12.935 -6.102 -7.092 1.00 97.38 125 GLY A N 1
ATOM 982 C CA . GLY A 1 125 ? -12.711 -5.776 -8.506 1.00 97.38 125 GLY A CA 1
ATOM 983 C C . GLY A 1 125 ? -12.160 -4.363 -8.748 1.00 97.38 125 GLY A C 1
ATOM 984 O O . GLY A 1 125 ? -12.225 -3.854 -9.866 1.00 97.38 125 GLY A O 1
ATOM 985 N N . LEU A 1 126 ? -11.614 -3.715 -7.714 1.00 97.75 126 LEU A N 1
ATOM 986 C CA . LEU A 1 126 ? -11.172 -2.314 -7.767 1.00 97.75 126 LEU A CA 1
ATOM 987 C C . LEU A 1 126 ? -9.681 -2.167 -8.091 1.00 97.75 126 LEU A C 1
ATOM 989 O O . LEU A 1 126 ? -9.224 -1.077 -8.417 1.00 97.75 126 LEU A O 1
ATOM 993 N N . TYR A 1 127 ? -8.911 -3.258 -8.034 1.00 96.62 127 TYR A N 1
ATOM 994 C CA . TYR A 1 127 ? -7.447 -3.215 -8.119 1.00 96.62 127 TYR A CA 1
ATOM 995 C C . TYR A 1 127 ? -6.916 -2.504 -9.373 1.00 96.62 127 TYR A C 1
ATOM 997 O O . TYR A 1 127 ? -5.948 -1.756 -9.282 1.00 96.62 127 TYR A O 1
ATOM 1005 N N . ARG A 1 128 ? -7.572 -2.689 -10.527 1.00 93.50 128 ARG A N 1
ATOM 1006 C CA . ARG A 1 128 ? -7.181 -2.051 -11.797 1.00 93.50 128 ARG A CA 1
ATOM 1007 C C . ARG A 1 128 ? -7.593 -0.587 -11.933 1.00 93.50 128 ARG A C 1
ATOM 1009 O O . ARG A 1 128 ? -7.073 0.092 -12.809 1.00 93.50 128 ARG A O 1
ATOM 1016 N N . GLN A 1 129 ? -8.540 -0.130 -11.121 1.00 94.88 129 GLN A N 1
ATOM 1017 C CA . GLN A 1 129 ? -8.997 1.262 -11.129 1.00 94.88 129 GLN A CA 1
ATOM 1018 C C . GLN A 1 129 ? -8.037 2.143 -10.322 1.00 94.88 129 GLN A C 1
ATOM 1020 O O . GLN A 1 129 ? -7.855 3.314 -10.620 1.00 94.88 129 GLN A O 1
ATOM 1025 N N . ILE A 1 130 ? -7.363 1.544 -9.340 1.00 96.31 130 ILE A N 1
ATOM 1026 C CA . ILE A 1 130 ? -6.431 2.224 -8.452 1.00 96.31 130 ILE A CA 1
ATOM 1027 C C . ILE A 1 130 ? -5.019 2.180 -9.049 1.00 96.31 130 ILE A C 1
ATOM 1029 O O . ILE A 1 130 ? -4.528 1.110 -9.413 1.00 96.31 130 ILE A O 1
ATOM 1033 N N . SER A 1 131 ? -4.330 3.323 -9.091 1.00 93.75 131 SER A N 1
ATOM 1034 C CA . SER A 1 131 ? -2.935 3.393 -9.550 1.00 93.75 131 SER A CA 1
ATOM 1035 C C . SER A 1 131 ? -1.965 2.819 -8.515 1.00 93.75 131 SER A C 1
ATOM 1037 O O . SER A 1 131 ? -1.011 2.129 -8.877 1.00 93.75 131 SER A O 1
ATOM 1039 N N . GLN A 1 132 ? -2.210 3.092 -7.230 1.00 95.31 132 GLN A N 1
ATOM 1040 C CA . GLN A 1 132 ? -1.460 2.527 -6.109 1.00 95.31 132 GLN A CA 1
ATOM 1041 C C . GLN A 1 132 ? -2.323 2.494 -4.843 1.00 95.31 132 GLN A C 1
ATOM 1043 O O . GLN A 1 132 ? -2.977 3.484 -4.516 1.00 95.31 132 GLN A O 1
ATOM 1048 N N . ALA A 1 133 ? -2.291 1.376 -4.116 1.00 97.56 133 ALA A N 1
ATOM 1049 C CA . ALA A 1 133 ? -2.873 1.236 -2.784 1.00 97.56 133 ALA A CA 1
ATOM 1050 C C . ALA A 1 133 ? -1.876 0.610 -1.806 1.00 97.56 133 ALA A C 1
ATOM 1052 O O . ALA A 1 133 ? -1.071 -0.235 -2.202 1.00 97.56 133 ALA A O 1
ATOM 1053 N N . TYR A 1 134 ? -1.937 1.017 -0.537 1.00 97.88 134 TYR A N 1
ATOM 1054 C CA . TYR A 1 134 ? -1.210 0.376 0.557 1.00 97.88 134 TYR A CA 1
ATOM 1055 C C . TYR A 1 134 ? -1.762 0.728 1.945 1.00 97.88 134 TYR A C 1
ATOM 1057 O O . TYR A 1 134 ? -2.488 1.710 2.112 1.00 97.88 134 TYR A O 1
ATOM 1065 N N . ALA A 1 135 ? -1.390 -0.071 2.946 1.00 98.19 135 ALA A N 1
ATOM 1066 C CA . ALA A 1 135 ? -1.597 0.237 4.358 1.00 98.19 135 ALA A CA 1
ATOM 1067 C C . ALA A 1 135 ? -0.283 0.703 5.008 1.00 98.19 135 ALA A C 1
ATOM 1069 O O . ALA A 1 135 ? 0.758 0.063 4.843 1.00 98.19 135 ALA A O 1
ATOM 1070 N N . ALA A 1 136 ? -0.339 1.804 5.757 1.00 97.94 136 ALA A N 1
ATOM 1071 C CA . ALA A 1 136 ? 0.758 2.321 6.568 1.00 97.94 136 ALA A CA 1
ATOM 1072 C C . ALA A 1 136 ? 0.451 2.210 8.063 1.00 97.94 136 ALA A C 1
ATOM 1074 O O . ALA A 1 136 ? -0.690 2.382 8.494 1.00 97.94 136 ALA A O 1
ATOM 1075 N N . LEU A 1 137 ? 1.483 1.953 8.859 1.00 98.12 137 LEU A N 1
ATOM 1076 C CA . LEU A 1 137 ? 1.423 1.909 10.312 1.00 98.12 137 LEU A CA 1
ATOM 1077 C C . LEU A 1 137 ? 1.893 3.245 10.882 1.00 98.12 137 LEU A C 1
ATOM 1079 O O . LEU A 1 137 ? 3.027 3.657 10.644 1.00 98.12 137 LEU A O 1
ATOM 1083 N N . LEU A 1 138 ? 1.030 3.911 11.646 1.00 97.69 138 LEU A N 1
ATOM 1084 C CA . LEU A 1 138 ? 1.346 5.204 12.247 1.00 97.69 138 LEU A CA 1
ATOM 1085 C C . LEU A 1 138 ? 2.077 5.032 13.596 1.00 97.69 138 LEU A C 1
ATOM 1087 O O . LEU A 1 138 ? 1.784 4.083 14.337 1.00 97.69 138 LEU A O 1
ATOM 1091 N N . PRO A 1 139 ? 2.946 5.984 14.000 1.00 95.06 139 PRO A N 1
ATOM 1092 C CA . PRO A 1 139 ? 3.670 5.950 15.270 1.00 95.06 139 PRO A CA 1
ATOM 1093 C C . PRO A 1 139 ? 2.804 6.491 16.418 1.00 95.06 139 PRO A C 1
ATOM 1095 O O . PRO A 1 139 ? 3.297 7.080 17.376 1.00 95.06 139 PRO A O 1
ATOM 1098 N N . VAL A 1 140 ? 1.485 6.334 16.306 1.00 95.69 140 VAL A N 1
ATOM 1099 C CA . VAL A 1 140 ? 0.512 6.783 17.297 1.00 95.69 140 VAL A CA 1
ATOM 1100 C C . VAL A 1 140 ? -0.332 5.608 17.743 1.00 95.69 140 VAL A C 1
ATOM 1102 O O . VAL A 1 140 ? -0.592 4.664 16.992 1.00 95.69 140 VAL A O 1
ATOM 1105 N N . ARG A 1 141 ? -0.777 5.689 18.990 1.00 95.00 141 ARG A N 1
ATOM 1106 C CA . ARG A 1 141 ? -1.683 4.720 19.583 1.00 95.00 141 ARG A CA 1
ATOM 1107 C C . ARG A 1 141 ? -2.992 5.388 19.937 1.00 95.00 141 ARG A C 1
ATOM 1109 O O . ARG A 1 141 ? -3.038 6.575 20.264 1.00 95.00 141 ARG A O 1
ATOM 1116 N N . SER A 1 142 ? -4.061 4.614 19.874 1.00 94.94 142 SER A N 1
ATOM 1117 C CA . SER A 1 142 ? -5.399 5.105 20.153 1.00 94.94 142 SER A CA 1
ATOM 1118 C C . SER A 1 142 ? -6.100 4.219 21.165 1.00 94.94 142 SER A C 1
ATOM 1120 O O . SER A 1 142 ? -5.818 3.026 21.262 1.00 94.94 142 SER A O 1
ATOM 1122 N N . VAL A 1 143 ? -7.020 4.802 21.931 1.00 93.06 143 VAL A N 1
ATOM 1123 C CA . VAL A 1 143 ? -7.882 4.016 22.813 1.00 93.06 143 VAL A CA 1
ATOM 1124 C C . VAL A 1 143 ? -8.891 3.254 21.959 1.00 93.06 143 VAL A C 1
ATOM 1126 O O . VAL A 1 143 ? -9.519 3.826 21.061 1.00 93.06 143 VAL A O 1
ATOM 1129 N N . GLY A 1 144 ? -9.046 1.972 22.263 1.00 88.81 144 GLY A N 1
ATOM 1130 C CA . GLY A 1 144 ? -10.064 1.093 21.712 1.00 88.81 144 GLY A CA 1
ATOM 1131 C C . GLY A 1 144 ? -10.727 0.280 22.815 1.00 88.81 144 GLY A C 1
ATOM 1132 O O . GLY A 1 144 ? -10.335 0.333 23.984 1.00 88.81 144 GLY A O 1
ATOM 1133 N N . VAL A 1 145 ? -11.750 -0.471 22.431 1.00 86.31 145 VAL A N 1
ATOM 1134 C CA . VAL A 1 145 ? -12.405 -1.450 23.296 1.00 86.31 145 VAL A CA 1
ATOM 1135 C C 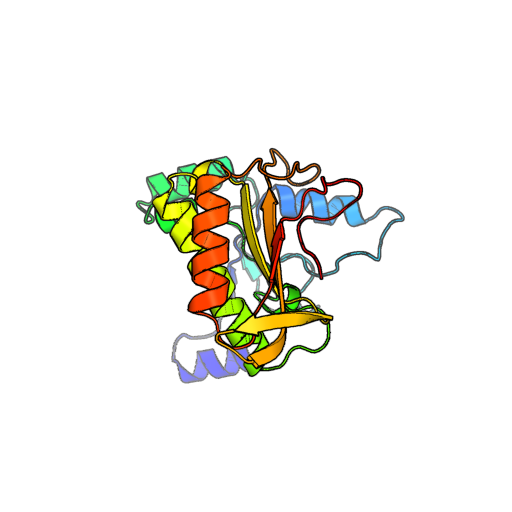. VAL A 1 145 ? -12.438 -2.757 22.521 1.00 86.31 145 VAL A C 1
ATOM 1137 O O . VAL A 1 145 ? -12.982 -2.799 21.419 1.00 86.31 145 VAL A O 1
ATOM 1140 N N . MET A 1 146 ? -11.807 -3.794 23.066 1.00 77.94 146 MET A N 1
ATOM 1141 C CA . MET A 1 146 ? -11.850 -5.149 22.514 1.00 77.94 146 MET A CA 1
ATOM 1142 C C . MET A 1 146 ? -12.382 -6.085 23.599 1.00 77.94 146 MET A C 1
ATOM 1144 O O . MET A 1 146 ? -11.775 -6.211 24.664 1.00 77.94 146 MET A O 1
ATOM 1148 N N . GLY A 1 147 ? -13.540 -6.703 23.351 1.00 81.31 147 GLY A N 1
ATOM 1149 C CA . GLY A 1 147 ? -14.312 -7.355 24.413 1.00 81.31 147 GLY A CA 1
ATOM 1150 C C . GLY A 1 147 ? -14.705 -6.340 25.490 1.00 81.31 147 GLY A C 1
ATOM 1151 O O . GLY A 1 147 ? -15.172 -5.252 25.164 1.00 81.31 147 GLY A O 1
ATOM 1152 N N . ASP A 1 148 ? -14.441 -6.665 26.755 1.00 83.25 148 ASP A N 1
ATOM 1153 C CA . ASP A 1 148 ? -14.758 -5.800 27.902 1.00 83.25 148 ASP A CA 1
ATOM 1154 C C . ASP A 1 148 ? -13.554 -4.982 28.411 1.00 83.25 148 ASP A C 1
ATOM 1156 O O . ASP A 1 148 ? -13.633 -4.323 29.450 1.00 83.25 148 ASP A O 1
ATOM 1160 N N . GLN A 1 149 ? -12.416 -5.012 27.704 1.00 83.19 149 GLN A N 1
ATOM 1161 C CA . GLN A 1 149 ? -11.193 -4.323 28.123 1.00 83.19 149 GLN A CA 1
ATOM 1162 C C . GLN A 1 149 ? -10.848 -3.139 27.219 1.00 83.19 149 GLN A C 1
ATOM 1164 O O . GLN A 1 149 ? -11.010 -3.166 25.996 1.00 83.19 149 GLN A O 1
ATOM 1169 N N . ARG A 1 150 ? -10.317 -2.084 27.847 1.00 87.00 150 ARG A N 1
ATOM 1170 C CA . ARG A 1 150 ? -9.714 -0.956 27.132 1.00 87.00 150 ARG A CA 1
ATOM 1171 C C . ARG A 1 150 ? -8.369 -1.384 26.563 1.00 87.00 150 ARG A C 1
ATOM 1173 O O . ARG A 1 150 ? -7.534 -1.915 27.289 1.00 87.00 150 ARG A O 1
ATOM 1180 N N . THR A 1 151 ? -8.149 -1.085 25.292 1.00 89.06 151 THR A N 1
ATOM 1181 C CA . THR A 1 151 ? -6.883 -1.339 24.600 1.00 89.06 151 THR A CA 1
ATOM 1182 C C . THR A 1 151 ? -6.229 -0.027 24.186 1.00 89.06 151 THR A C 1
ATOM 1184 O O . THR A 1 151 ? -6.910 0.983 23.980 1.00 89.06 151 THR A O 1
ATOM 1187 N N . TYR A 1 152 ? -4.901 -0.032 24.073 1.00 93.44 152 TYR A N 1
ATOM 1188 C CA . TYR A 1 152 ? -4.125 1.101 23.575 1.00 93.44 152 TYR A CA 1
ATOM 1189 C C . TYR A 1 152 ? -3.140 0.620 22.509 1.00 93.44 152 TYR A C 1
ATOM 1191 O O . TYR A 1 152 ? -1.976 0.334 22.791 1.00 93.44 152 TYR A O 1
ATOM 1199 N N . GLU A 1 153 ? -3.658 0.500 21.289 1.00 94.69 153 GLU A N 1
ATOM 1200 C CA . GLU A 1 153 ? -3.008 -0.162 20.155 1.00 94.69 153 GLU A CA 1
ATOM 1201 C C . GLU A 1 153 ? -2.753 0.816 19.006 1.00 94.69 153 GLU A C 1
ATOM 1203 O O . GLU A 1 153 ? -3.171 1.979 19.050 1.00 94.69 153 GLU A O 1
ATOM 1208 N N . GLN A 1 154 ? -2.031 0.355 17.986 1.00 96.69 154 GLN A N 1
ATOM 1209 C CA . GLN A 1 154 ? -1.601 1.180 16.864 1.00 96.69 154 GLN A CA 1
ATOM 1210 C C . GLN A 1 154 ? -2.732 1.491 15.877 1.00 96.69 154 GLN A C 1
ATOM 1212 O O . GLN A 1 154 ? -3.796 0.862 15.858 1.00 96.69 154 GLN A O 1
ATOM 1217 N N . VAL A 1 155 ? -2.466 2.494 15.040 1.00 98.19 155 VAL A N 1
ATOM 1218 C CA . VAL A 1 155 ? -3.381 2.988 14.011 1.00 98.19 155 VAL A CA 1
ATOM 1219 C C . VAL A 1 155 ? -2.831 2.658 12.625 1.00 98.19 155 VAL A C 1
ATOM 1221 O O . VAL A 1 155 ? -1.666 2.933 12.338 1.00 98.19 155 VAL A O 1
ATOM 1224 N N . ILE A 1 156 ? -3.688 2.113 11.761 1.00 98.56 156 ILE A N 1
ATOM 1225 C CA . ILE A 1 156 ? -3.399 1.914 10.338 1.00 98.56 156 ILE A CA 1
ATOM 1226 C C . ILE A 1 156 ? -3.999 3.063 9.526 1.00 98.56 156 ILE A C 1
ATOM 1228 O O . ILE A 1 156 ? -5.175 3.387 9.686 1.00 98.56 156 ILE A O 1
ATOM 1232 N N . ALA A 1 157 ? -3.213 3.645 8.625 1.00 98.44 157 ALA A N 1
ATOM 1233 C CA . ALA A 1 157 ? -3.689 4.539 7.578 1.00 98.44 157 ALA A CA 1
ATOM 1234 C C . ALA A 1 157 ? -3.760 3.779 6.250 1.00 98.44 157 ALA A C 1
ATOM 1236 O O . ALA A 1 157 ? -2.780 3.192 5.797 1.00 98.44 157 ALA A O 1
ATOM 1237 N N . LEU A 1 158 ? -4.929 3.781 5.625 1.00 98.69 158 LEU A N 1
ATOM 1238 C CA . LEU A 1 158 ? -5.150 3.225 4.299 1.00 98.69 158 LEU A CA 1
ATOM 1239 C C . LEU A 1 158 ? -4.975 4.328 3.258 1.00 98.69 158 LEU A C 1
ATOM 1241 O O . LEU A 1 158 ? -5.603 5.385 3.357 1.00 98.69 158 LEU A O 1
ATOM 1245 N N . ARG A 1 159 ? -4.167 4.055 2.237 1.00 98.19 159 ARG A N 1
ATOM 1246 C CA . ARG A 1 159 ? -3.933 4.955 1.111 1.00 98.19 159 ARG A CA 1
ATOM 1247 C C . ARG A 1 159 ? -4.338 4.271 -0.184 1.00 98.19 159 ARG A C 1
ATOM 1249 O O . ARG A 1 159 ? -3.940 3.137 -0.433 1.00 98.19 159 ARG A O 1
ATOM 1256 N N . ALA A 1 160 ? -5.123 4.940 -1.017 1.00 98.06 160 ALA A N 1
ATOM 1257 C CA . ALA A 1 160 ? -5.314 4.567 -2.415 1.00 98.06 160 ALA A CA 1
ATOM 1258 C C . ALA A 1 160 ? -5.428 5.831 -3.260 1.00 98.06 160 ALA A C 1
ATOM 1260 O O . ALA A 1 160 ? -6.062 6.798 -2.837 1.00 98.06 160 ALA A O 1
ATOM 1261 N N . VAL A 1 161 ? -4.797 5.826 -4.431 1.00 97.19 161 VAL A N 1
ATOM 1262 C CA . VAL A 1 161 ? -4.758 6.983 -5.331 1.00 97.19 161 VAL A CA 1
ATOM 1263 C C . VAL A 1 161 ? -5.012 6.590 -6.779 1.00 97.19 161 VAL A C 1
ATOM 1265 O O . VAL A 1 161 ? -4.640 5.496 -7.214 1.00 97.19 161 VAL A O 1
ATOM 1268 N N . GLU A 1 162 ? -5.580 7.523 -7.533 1.00 94.69 162 GLU A N 1
ATOM 1269 C CA . GLU A 1 162 ? -5.638 7.493 -8.992 1.00 94.69 162 GLU A CA 1
ATOM 1270 C C . GLU A 1 162 ? -4.735 8.583 -9.559 1.00 94.69 162 GLU A C 1
ATOM 1272 O O . GLU A 1 162 ? -4.679 9.711 -9.064 1.00 94.69 162 GLU A O 1
ATOM 1277 N N . THR A 1 163 ? -4.002 8.245 -10.612 1.00 88.81 163 THR A N 1
ATOM 1278 C CA . THR A 1 163 ? -3.116 9.185 -11.291 1.00 88.81 163 THR A CA 1
ATOM 1279 C C . THR A 1 163 ? -2.880 8.782 -12.738 1.00 88.81 163 THR A C 1
ATOM 1281 O O . THR A 1 163 ? -2.841 7.591 -13.059 1.00 88.81 163 THR A O 1
ATOM 1284 N N . LYS A 1 164 ? -2.701 9.792 -13.595 1.00 76.81 164 LYS A N 1
ATOM 1285 C CA . LYS A 1 164 ? -2.308 9.630 -14.999 1.00 76.81 164 LYS A CA 1
ATOM 1286 C C . LYS A 1 164 ? -0.792 9.702 -15.201 1.00 76.81 164 LYS A C 1
ATOM 1288 O O . LYS A 1 164 ? -0.289 9.046 -16.104 1.00 76.81 164 LYS A O 1
ATOM 1293 N N . ASP A 1 165 ? -0.080 10.477 -14.381 1.00 71.62 165 ASP A N 1
ATOM 1294 C CA . ASP A 1 165 ? 1.331 10.837 -14.600 1.00 71.62 165 ASP A CA 1
ATOM 1295 C C . ASP A 1 165 ? 2.208 10.785 -13.335 1.00 71.62 165 ASP A C 1
ATOM 1297 O O . ASP A 1 165 ? 3.377 11.150 -13.384 1.00 71.62 165 ASP A O 1
ATOM 1301 N N . PHE A 1 166 ? 1.657 10.356 -12.195 1.00 69.12 166 PHE A N 1
ATOM 1302 C CA . PHE A 1 166 ? 2.258 10.373 -10.852 1.00 69.12 166 PHE A CA 1
ATOM 1303 C C . PHE A 1 166 ? 2.742 11.747 -10.353 1.00 69.12 166 PHE A C 1
ATOM 1305 O O . PHE A 1 166 ? 3.126 11.860 -9.184 1.00 69.12 166 PHE A O 1
ATOM 1312 N N . MET A 1 167 ? 2.667 12.807 -11.162 1.00 73.50 167 MET A N 1
ATOM 1313 C CA . MET A 1 167 ? 2.969 14.187 -10.775 1.00 73.50 167 MET A CA 1
ATOM 1314 C C . MET A 1 167 ? 1.803 14.792 -9.996 1.00 73.50 167 MET A C 1
ATOM 1316 O O . MET A 1 167 ? 2.019 15.431 -8.965 1.00 73.50 167 MET A O 1
ATOM 1320 N N . THR A 1 168 ? 0.576 14.491 -10.423 1.00 83.56 168 THR A N 1
ATOM 1321 C CA . THR A 1 168 ? -0.659 14.770 -9.678 1.00 83.56 168 THR A CA 1
ATOM 1322 C C . THR A 1 168 ? -1.386 13.471 -9.365 1.00 83.56 168 THR A C 1
ATOM 1324 O O . THR A 1 168 ? -1.352 12.529 -10.156 1.00 83.56 168 THR A O 1
ATOM 1327 N N . ALA A 1 169 ? -2.016 13.374 -8.200 1.00 92.62 169 ALA A N 1
ATOM 1328 C CA . ALA A 1 169 ? -2.798 12.195 -7.840 1.00 92.62 169 ALA A CA 1
ATOM 1329 C C . ALA A 1 169 ? -3.969 12.597 -6.954 1.00 92.62 169 ALA A C 1
ATOM 1331 O O . ALA A 1 169 ? -3.787 13.375 -6.016 1.00 92.62 169 ALA A O 1
ATOM 1332 N N . ASP A 1 170 ? -5.146 12.046 -7.226 1.00 96.44 170 ASP A N 1
ATOM 1333 C CA . ASP A 1 170 ? -6.290 12.199 -6.334 1.00 96.44 170 ASP A CA 1
ATOM 1334 C C . ASP A 1 170 ? -6.458 10.951 -5.471 1.00 96.44 170 ASP A C 1
ATOM 1336 O O . ASP A 1 170 ? -6.038 9.852 -5.850 1.00 96.44 170 ASP A O 1
ATOM 1340 N N . TRP A 1 171 ? -7.033 11.118 -4.285 1.00 97.19 171 TRP A N 1
ATOM 1341 C CA . TRP A 1 171 ? -7.359 9.980 -3.436 1.00 97.19 171 TRP A CA 1
ATOM 1342 C C . TRP A 1 171 ? -8.510 9.192 -4.072 1.00 97.19 171 TRP A C 1
ATOM 1344 O O . TRP A 1 171 ? -9.469 9.756 -4.593 1.00 97.19 171 TRP A O 1
ATOM 1354 N N . PHE A 1 172 ? -8.423 7.865 -4.046 1.00 98.12 172 PHE A N 1
ATOM 1355 C CA . PHE A 1 172 ? -9.446 7.016 -4.647 1.00 98.12 172 PHE A CA 1
ATOM 1356 C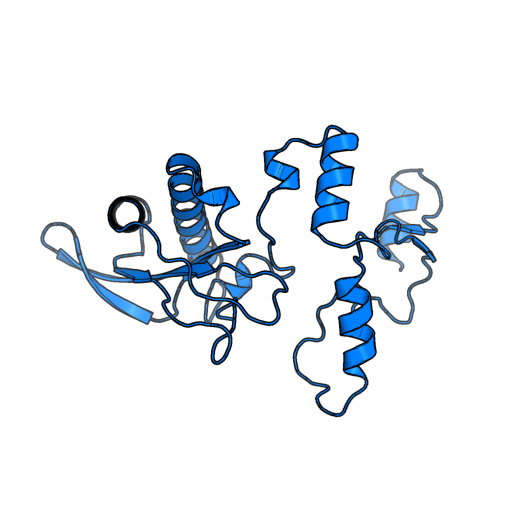 C . PHE A 1 172 ? -10.731 7.067 -3.802 1.00 98.12 172 PHE A C 1
ATOM 1358 O O . PHE A 1 172 ? -10.656 6.808 -2.597 1.00 98.12 172 PHE A O 1
ATOM 1365 N N . PRO A 1 173 ? -11.922 7.335 -4.361 1.00 97.50 173 PRO A N 1
ATOM 1366 C CA . PRO A 1 173 ? -13.171 7.338 -3.602 1.00 97.50 173 PRO A CA 1
ATOM 1367 C C . PRO A 1 173 ? -13.639 5.907 -3.291 1.00 97.50 173 PRO A C 1
ATOM 1369 O O . PRO A 1 173 ? -14.588 5.391 -3.881 1.00 97.50 173 PRO A O 1
ATOM 1372 N N . MET A 1 174 ? -12.950 5.244 -2.355 1.00 98.31 174 MET A N 1
ATOM 1373 C CA . MET A 1 174 ? -13.187 3.842 -2.015 1.00 98.31 174 MET A CA 1
ATOM 1374 C C . MET A 1 174 ? -14.650 3.615 -1.600 1.00 98.31 174 MET A C 1
ATOM 1376 O O . MET A 1 174 ? -15.137 4.302 -0.695 1.00 98.31 174 MET A O 1
ATOM 1380 N N . PRO A 1 175 ? -15.355 2.625 -2.186 1.00 98.38 175 PRO A N 1
ATOM 1381 C CA . PRO A 1 175 ? -16.720 2.315 -1.790 1.00 98.38 175 PRO A CA 1
ATOM 1382 C C . PRO A 1 175 ? -16.816 2.033 -0.291 1.00 98.38 175 PRO A C 1
ATOM 1384 O O . PRO A 1 175 ? -16.051 1.233 0.255 1.00 98.38 175 PRO A O 1
ATOM 1387 N N . VAL A 1 176 ? -17.800 2.650 0.364 1.00 98.19 176 VAL A N 1
ATOM 1388 C CA . VAL A 1 176 ? -17.998 2.556 1.819 1.00 98.19 176 VAL A CA 1
ATOM 1389 C C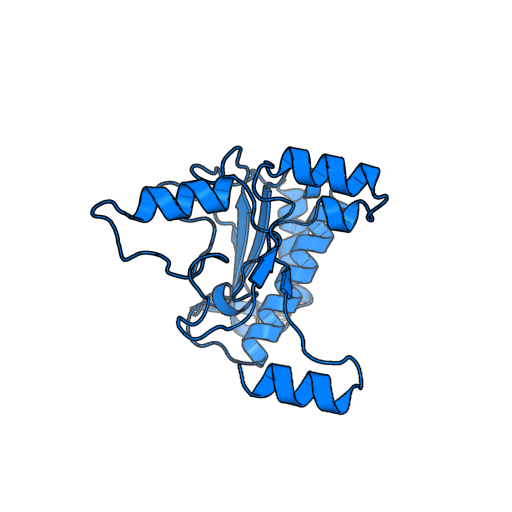 . VAL A 1 176 ? -18.091 1.101 2.287 1.00 98.19 176 VAL A C 1
ATOM 1391 O O . VAL A 1 176 ? -17.503 0.742 3.302 1.00 98.19 176 VAL A O 1
ATOM 1394 N N . GLU A 1 177 ? -18.768 0.236 1.530 1.00 97.94 177 GLU A N 1
ATOM 1395 C CA . GLU A 1 177 ? -18.881 -1.189 1.868 1.00 97.94 177 GLU A CA 1
ATOM 1396 C C . GLU A 1 177 ? -17.543 -1.933 1.791 1.00 97.94 177 GLU A C 1
ATOM 1398 O O . GLU A 1 177 ? -17.287 -2.836 2.588 1.00 97.94 177 GLU A O 1
ATOM 1403 N N . THR A 1 178 ? -16.658 -1.538 0.875 1.00 98.31 178 THR A N 1
ATOM 1404 C CA . THR A 1 178 ? -15.299 -2.084 0.798 1.00 98.31 178 THR A CA 1
ATOM 1405 C C . 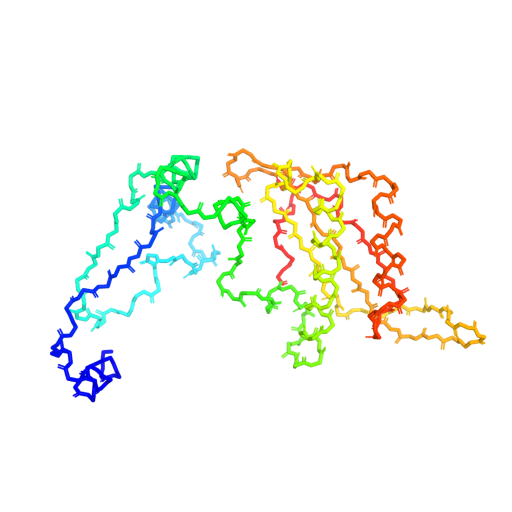THR A 1 178 ? -14.467 -1.608 1.987 1.00 98.31 178 THR A C 1
ATOM 1407 O O . THR A 1 178 ? -13.853 -2.441 2.653 1.00 98.31 178 THR A O 1
ATOM 1410 N N . LEU A 1 179 ? -14.528 -0.315 2.339 1.00 98.56 179 LEU A N 1
ATOM 1411 C CA . LEU A 1 179 ? -13.862 0.216 3.538 1.00 98.56 179 LEU A CA 1
ATOM 1412 C C . LEU A 1 179 ? -14.330 -0.477 4.819 1.00 98.56 179 LEU A C 1
ATOM 1414 O O . LEU A 1 179 ? -13.489 -0.854 5.629 1.00 98.56 179 LEU A O 1
ATOM 1418 N N . LYS A 1 180 ? -15.640 -0.704 4.982 1.00 98.44 180 LYS A N 1
ATOM 1419 C CA . LYS A 1 180 ? -16.199 -1.425 6.138 1.00 98.44 180 LYS A CA 1
ATOM 1420 C C . LYS A 1 180 ? -15.616 -2.832 6.274 1.00 98.44 180 LYS A C 1
ATOM 1422 O O . LYS A 1 180 ? -15.256 -3.240 7.377 1.00 98.44 180 LYS A O 1
ATOM 1427 N N . ARG A 1 181 ? -15.511 -3.586 5.172 1.00 98.56 181 ARG A N 1
ATOM 1428 C CA . ARG A 1 181 ? -14.907 -4.931 5.195 1.00 98.56 181 ARG A CA 1
ATOM 1429 C C . ARG A 1 181 ? -13.431 -4.871 5.563 1.00 98.56 181 ARG A C 1
ATOM 1431 O O . ARG A 1 181 ? -13.014 -5.594 6.463 1.00 98.56 181 ARG A O 1
ATOM 1438 N N . ILE A 1 182 ? -12.673 -3.978 4.926 1.00 98.75 182 ILE A N 1
ATOM 1439 C CA . ILE A 1 182 ? -11.245 -3.789 5.207 1.00 98.75 182 ILE A CA 1
ATOM 1440 C C . ILE A 1 182 ? -11.030 -3.438 6.680 1.00 98.75 182 ILE A C 1
ATOM 1442 O O . ILE A 1 182 ? -10.248 -4.104 7.354 1.00 98.75 182 ILE A O 1
ATOM 1446 N N . SER A 1 183 ? -11.733 -2.425 7.198 1.00 98.31 183 SER A N 1
ATOM 1447 C CA . SER A 1 183 ? -11.551 -1.970 8.577 1.00 98.31 183 SER A CA 1
ATOM 1448 C C . SER A 1 183 ? -11.884 -3.070 9.579 1.00 98.31 183 SER A C 1
ATOM 1450 O O . SER A 1 183 ? -11.124 -3.286 10.517 1.00 98.31 183 SER A O 1
ATOM 1452 N N . ASN A 1 184 ? -12.978 -3.806 9.355 1.00 98.12 184 ASN A N 1
ATOM 1453 C CA . ASN A 1 184 ? -13.378 -4.907 10.227 1.00 98.12 184 ASN A CA 1
ATOM 1454 C C . ASN A 1 184 ? -12.351 -6.042 10.213 1.00 98.12 184 ASN A C 1
ATOM 1456 O O . ASN A 1 184 ? -11.988 -6.545 11.273 1.00 98.12 184 ASN A O 1
ATOM 1460 N N . ARG A 1 185 ? -11.861 -6.437 9.034 1.00 98.50 185 ARG A N 1
ATOM 1461 C CA . ARG A 1 185 ? -10.845 -7.490 8.924 1.00 98.50 185 ARG A CA 1
ATOM 1462 C C . ARG A 1 185 ? -9.531 -7.073 9.573 1.00 98.50 185 ARG A C 1
ATOM 1464 O O . ARG A 1 185 ? -8.996 -7.835 10.365 1.00 98.50 185 ARG A O 1
ATOM 1471 N N . ILE A 1 186 ? -9.042 -5.858 9.315 1.00 98.50 186 ILE A N 1
ATOM 1472 C CA . ILE A 1 186 ? -7.797 -5.371 9.928 1.00 98.50 186 ILE A CA 1
ATOM 1473 C C . ILE A 1 186 ? -7.910 -5.361 11.457 1.00 98.50 186 ILE A C 1
ATOM 1475 O O . ILE A 1 186 ? -7.040 -5.915 12.118 1.00 98.50 186 ILE A O 1
ATOM 1479 N N . ILE A 1 187 ? -8.982 -4.790 12.018 1.00 97.06 187 ILE A N 1
ATOM 1480 C CA . ILE A 1 187 ? -9.154 -4.691 13.479 1.00 97.06 187 ILE A CA 1
ATOM 1481 C C . ILE A 1 187 ? -9.270 -6.076 14.136 1.00 97.06 187 ILE A C 1
ATOM 1483 O O . ILE A 1 187 ? -8.752 -6.273 15.230 1.00 97.06 187 ILE A O 1
ATOM 1487 N N . ASN A 1 188 ? -9.929 -7.039 13.484 1.00 96.50 188 ASN A N 1
ATOM 1488 C CA . ASN A 1 188 ? -10.168 -8.360 14.072 1.00 96.50 188 ASN A CA 1
ATOM 1489 C C . ASN A 1 188 ? -9.028 -9.365 13.828 1.00 96.50 188 ASN A C 1
ATOM 1491 O O . ASN A 1 188 ? -8.830 -10.266 14.639 1.00 96.50 188 ASN A O 1
ATOM 1495 N N . GLU A 1 189 ? -8.299 -9.255 12.714 1.00 97.94 189 GLU A N 1
ATOM 1496 C CA . GLU A 1 189 ? -7.287 -10.241 12.302 1.00 97.94 189 GLU A CA 1
ATOM 1497 C C . GLU A 1 189 ? -5.849 -9.791 12.620 1.00 97.94 189 GLU A C 1
ATOM 1499 O O . GLU A 1 189 ? -4.958 -10.639 12.757 1.00 97.94 189 GLU A O 1
ATOM 1504 N N . VAL A 1 190 ? -5.597 -8.480 12.746 1.00 97.75 190 VAL A N 1
ATOM 1505 C CA . VAL A 1 190 ? -4.260 -7.913 12.988 1.00 97.75 190 VAL A CA 1
ATOM 1506 C C . VAL A 1 190 ? -4.113 -7.504 14.450 1.00 97.75 190 VAL A C 1
ATOM 1508 O O . VAL A 1 190 ? -4.513 -6.421 14.871 1.00 97.75 190 VAL A O 1
ATOM 1511 N N . GLN A 1 191 ? -3.478 -8.375 15.233 1.00 95.06 191 GLN A N 1
ATOM 1512 C CA . GLN A 1 191 ? -3.128 -8.071 16.618 1.00 95.06 191 GLN A CA 1
ATOM 1513 C C . GLN A 1 191 ? -2.207 -6.843 16.684 1.00 95.06 191 GLN A C 1
ATOM 1515 O O . GLN A 1 191 ? -1.256 -6.735 15.911 1.00 95.06 191 GLN A O 1
ATOM 1520 N N . GLY A 1 192 ? -2.477 -5.935 17.623 1.00 93.94 192 GLY A N 1
ATOM 1521 C CA . GLY A 1 192 ? -1.714 -4.692 17.774 1.00 93.94 192 GLY A CA 1
ATOM 1522 C C . GLY A 1 192 ? -2.318 -3.481 17.054 1.00 93.94 192 GLY A C 1
ATOM 1523 O O . GLY A 1 192 ? -1.725 -2.402 17.073 1.00 93.94 192 GLY A O 1
ATOM 1524 N N . VAL A 1 193 ? -3.493 -3.632 16.428 1.00 97.06 193 VAL A N 1
ATOM 1525 C CA . VAL A 1 193 ? -4.225 -2.556 15.743 1.00 97.06 193 VAL A CA 1
ATOM 1526 C C . VAL A 1 193 ? -5.641 -2.455 16.294 1.00 97.06 193 VAL A C 1
ATOM 1528 O O . VAL A 1 193 ? -6.333 -3.456 16.439 1.00 97.06 193 VAL A O 1
ATOM 1531 N N . ASN A 1 194 ? -6.106 -1.237 16.576 1.00 95.88 194 ASN A N 1
ATOM 1532 C CA . ASN A 1 194 ? -7.488 -1.010 17.022 1.00 95.88 194 ASN A CA 1
ATOM 1533 C C . ASN A 1 194 ? -8.205 0.129 16.295 1.00 95.88 194 ASN A C 1
ATOM 1535 O O . ASN A 1 194 ? -9.343 0.462 16.630 1.00 95.88 194 ASN A O 1
ATOM 1539 N N . ARG A 1 195 ? -7.545 0.746 15.313 1.00 97.81 195 ARG A N 1
ATOM 1540 C CA . ARG A 1 195 ? -8.104 1.855 14.551 1.00 97.81 195 ARG A CA 1
ATOM 1541 C C . ARG A 1 195 ? -7.555 1.865 13.139 1.00 97.81 195 ARG A C 1
ATOM 1543 O O . ARG A 1 195 ? -6.369 1.636 12.915 1.00 97.81 195 ARG A O 1
ATOM 1550 N N . VAL A 1 196 ? -8.441 2.182 12.206 1.00 98.44 196 VAL A N 1
ATOM 1551 C CA . VAL A 1 196 ? -8.140 2.303 10.784 1.00 98.44 196 VAL A CA 1
ATOM 1552 C C . VAL A 1 196 ? -8.632 3.666 10.311 1.00 98.44 196 VAL A C 1
ATOM 1554 O O . VAL A 1 196 ? -9.739 4.079 10.659 1.00 98.44 196 VAL A O 1
ATOM 1557 N N . LEU A 1 197 ? -7.798 4.368 9.553 1.00 98.50 197 LEU A N 1
ATOM 1558 C CA . LEU A 1 197 ? -8.078 5.655 8.923 1.00 98.50 197 LEU A CA 1
ATOM 1559 C C . LEU A 1 197 ? -7.957 5.514 7.404 1.00 98.50 197 LEU A C 1
ATOM 1561 O O . LEU A 1 197 ? -7.285 4.606 6.919 1.00 98.50 197 LEU A O 1
ATOM 1565 N N . TYR A 1 198 ? -8.576 6.427 6.663 1.00 98.69 198 TYR A N 1
ATOM 1566 C CA . TYR A 1 198 ? -8.451 6.515 5.211 1.00 98.69 198 TYR A CA 1
ATOM 1567 C C . TYR A 1 198 ? -7.914 7.896 4.833 1.00 98.69 198 TYR A C 1
ATOM 1569 O O . TYR A 1 198 ? -8.457 8.903 5.290 1.00 98.69 198 TYR A O 1
ATOM 1577 N N . ASP A 1 199 ? -6.837 7.947 4.051 1.00 98.38 199 ASP A N 1
ATOM 1578 C CA . ASP A 1 199 ? -6.227 9.209 3.631 1.00 98.38 199 ASP A CA 1
ATOM 1579 C C . ASP A 1 199 ? -6.973 9.822 2.439 1.00 98.38 199 ASP A C 1
ATOM 1581 O O . ASP A 1 199 ? -6.956 9.285 1.330 1.00 98.38 199 ASP A O 1
ATOM 1585 N N . VAL A 1 200 ? -7.576 10.985 2.687 1.00 97.94 200 VAL A N 1
ATOM 1586 C CA . VAL A 1 200 ? -8.379 11.774 1.740 1.00 97.94 200 VAL A CA 1
ATOM 1587 C C . VAL A 1 200 ? -7.631 13.007 1.211 1.00 97.94 200 VAL A C 1
ATOM 1589 O O . VAL A 1 200 ? -8.245 13.999 0.825 1.00 97.94 200 VAL A O 1
ATOM 1592 N N . SER A 1 201 ? -6.295 12.977 1.228 1.00 97.31 201 SER A N 1
ATOM 1593 C CA . SER A 1 201 ? -5.449 14.089 0.777 1.00 97.31 201 SER A CA 1
ATOM 1594 C C . SER A 1 201 ? -4.944 13.870 -0.651 1.00 97.31 201 SER A C 1
ATOM 1596 O O . SER A 1 201 ? -4.297 12.859 -0.934 1.00 97.31 201 SER A O 1
ATOM 1598 N N . SER A 1 202 ? -5.173 14.816 -1.559 1.00 95.00 202 SER A N 1
ATOM 1599 C CA . SER A 1 202 ? -4.628 14.766 -2.926 1.00 95.00 202 SER A CA 1
ATOM 1600 C C . SER A 1 202 ? -3.142 15.175 -2.962 1.00 95.00 202 SER A C 1
ATOM 1602 O O .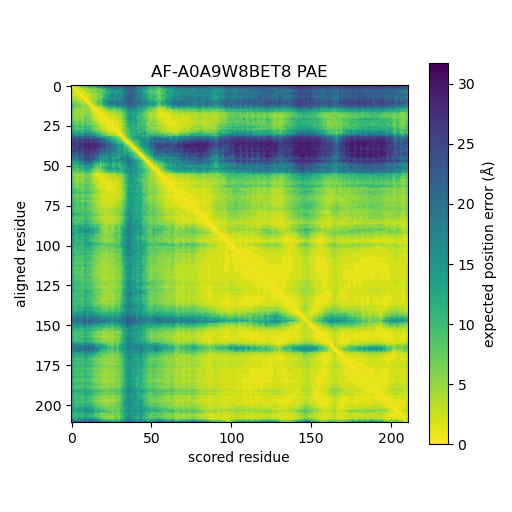 SER A 1 202 ? -2.615 15.795 -2.033 1.00 95.00 202 SER A O 1
ATOM 1604 N N . LYS A 1 203 ? -2.450 14.819 -4.048 1.00 91.94 203 LYS A N 1
ATOM 1605 C CA . LYS A 1 203 ? -1.113 15.310 -4.405 1.00 91.94 203 LYS A CA 1
ATOM 1606 C C . LYS A 1 203 ? -1.250 16.332 -5.538 1.00 91.94 203 LYS A C 1
ATOM 1608 O O . LYS A 1 203 ? -1.642 15.924 -6.637 1.00 91.94 203 LYS A O 1
ATOM 1613 N N . PRO A 1 204 ? -0.855 17.605 -5.343 1.00 90.81 204 PRO A N 1
ATOM 1614 C CA . PRO A 1 204 ? -0.491 18.285 -4.081 1.00 90.81 204 PRO A CA 1
ATOM 1615 C C . PRO A 1 204 ? -1.713 18.565 -3.164 1.00 90.81 204 PRO A C 1
ATOM 1617 O O . PRO A 1 204 ? -2.842 18.483 -3.650 1.00 90.81 204 PRO A O 1
ATOM 1620 N N . PRO A 1 205 ? -1.530 18.929 -1.869 1.00 91.88 205 PRO A N 1
ATOM 1621 C CA . PRO A 1 205 ? -0.269 19.264 -1.185 1.00 91.88 205 PRO A CA 1
ATOM 1622 C C . PRO A 1 205 ? 0.489 18.066 -0.598 1.00 91.88 205 PRO A C 1
ATOM 1624 O O . PRO A 1 205 ? 1.658 18.213 -0.250 1.00 91.88 205 PRO A O 1
ATOM 1627 N N . SER A 1 206 ? -0.150 16.902 -0.484 1.00 94.00 206 SER A N 1
ATOM 1628 C CA . SER A 1 206 ? 0.468 15.702 0.089 1.00 94.00 206 SER A CA 1
ATOM 1629 C C . SER A 1 206 ? 1.295 14.937 -0.948 1.00 94.00 206 SER A C 1
ATOM 1631 O O . SER A 1 206 ? 1.321 15.269 -2.134 1.00 94.00 206 SER A O 1
ATOM 1633 N N . THR A 1 207 ? 1.960 13.870 -0.514 1.00 90.44 207 THR A N 1
ATOM 1634 C CA . THR A 1 207 ? 2.601 12.874 -1.382 1.00 90.44 207 THR A CA 1
ATOM 1635 C C . THR A 1 207 ? 1.775 11.585 -1.462 1.00 90.44 207 THR A C 1
ATOM 1637 O O . THR A 1 207 ? 0.743 11.436 -0.805 1.00 90.44 207 THR A O 1
ATOM 1640 N N . ILE A 1 208 ? 2.179 10.654 -2.336 1.00 91.75 208 ILE A N 1
ATOM 1641 C CA . ILE A 1 208 ? 1.558 9.320 -2.384 1.00 91.75 208 ILE A CA 1
ATOM 1642 C C . ILE A 1 208 ? 2.006 8.494 -1.177 1.00 91.75 208 ILE A C 1
ATOM 1644 O O . ILE A 1 208 ? 1.155 7.887 -0.538 1.00 91.75 208 ILE A O 1
ATOM 1648 N N . GLU A 1 209 ? 3.306 8.490 -0.871 1.00 91.44 209 GLU A N 1
ATOM 1649 C CA . GLU A 1 209 ? 3.907 7.822 0.295 1.00 91.44 209 GLU A CA 1
ATOM 1650 C C . GLU A 1 209 ? 3.812 8.709 1.548 1.00 91.44 209 GLU A C 1
ATOM 1652 O O . GLU A 1 209 ? 3.845 9.937 1.418 1.00 91.44 209 GLU A O 1
ATOM 1657 N N . PHE A 1 210 ? 3.703 8.093 2.731 1.00 84.50 210 PHE A N 1
ATOM 1658 C CA . PHE A 1 210 ? 3.680 8.800 4.020 1.00 84.50 210 PHE A CA 1
ATOM 1659 C C . PHE A 1 210 ? 5.085 9.139 4.557 1.00 84.50 210 PHE A C 1
ATOM 1661 O O . PHE A 1 210 ? 5.201 10.196 5.163 1.00 84.50 210 PHE A O 1
ATOM 1668 N N . GLU A 1 211 ? 6.086 8.281 4.286 1.00 78.69 211 GLU A N 1
ATOM 1669 C CA . GLU A 1 211 ? 7.511 8.350 4.706 1.00 78.69 211 GLU A CA 1
ATOM 1670 C C . GLU A 1 211 ? 7.782 8.571 6.212 1.00 78.69 211 GLU A C 1
ATOM 1672 O O . GLU A 1 211 ? 7.419 9.614 6.796 1.00 78.69 211 GLU A O 1
#

Mean predicted aligned error: 8.31 Å